Protein AF-A0A942BIJ1-F1 (afdb_monomer)

Foldseek 3Di:
DVVLLVVLLVVLVVVLVVLVVCLVVPVCVPPNDLRSQLVSLVVSLVVLLVSLLVCLVVSVCQDLVSLQVSLVVSLVVVVCCLCVCVCPVVVHDPCVSVVLVQLLQLNLNVSNNVSSNQSRSLSNLDDDPVCPVVLVVLVVLLSVLSVCLVVPVLVSLLSLLVVLLVQLVVLLCCLVPPLCVQLCLLSQASDVVVNCCSVPPCVVCRSVVSNVLSVLSNLLSVLSVVDDPSLVVSLVSLLVSLVVCVRSNVVSSPVSSSSSNSSSSNSNSVDPDPPPPPPDDDDDDDDD

Radius of gyration: 21.88 Å; Cα contacts (8 Å, |Δi|>4): 348; chains: 1; bounding box: 62×56×66 Å

Sequence (288 aa):
MIARAIIIWLLLCVLAILNGAFREAILKPRLGERWAHFLSTLILSGVIWTTSFAFLDWIGATTLASAWWLGFGWLSMTLAFEFLAGHYVFKNGWDKLLGDYDASKGRVWLLVPACTLFAPPIAAHGLDDRWHWPHIISVVVAVVALAFSLFKPQVARGMIAFGFAYAGGINLWMALASPQEYFTYADFVIVPAYKDFILGSFQSIVTAMVAAIAIGQLLIAAALALGGRLLPFGVAGVVIFLLAIAPFGQGSAFPFSVLVSLAAVSVLGTAPSRAVSRTHLRVAPRAF

Mean predicted aligned error: 5.67 Å

Solvent-accessible surface area (backbone atoms only — not comparable to full-atom values): 14611 Å² total; per-residue (Å²): 82,70,70,48,48,51,53,52,46,54,50,51,50,53,51,48,51,52,44,51,49,45,23,65,73,52,34,24,81,74,60,35,65,69,52,15,54,52,53,40,39,52,51,50,30,50,50,48,39,55,48,28,58,74,40,35,74,79,29,57,37,88,40,55,68,50,11,40,52,47,6,51,50,48,33,53,49,50,52,48,47,50,53,50,42,38,36,72,72,68,63,44,55,68,70,61,63,57,49,45,62,35,25,38,80,56,33,63,51,62,51,39,56,50,38,43,34,48,29,30,24,43,45,54,68,54,79,63,79,93,46,47,65,65,31,52,53,45,35,51,52,18,52,50,33,31,52,27,13,67,79,39,34,70,59,18,43,50,52,54,19,49,52,28,37,52,49,14,52,53,39,34,50,38,24,74,75,48,42,70,6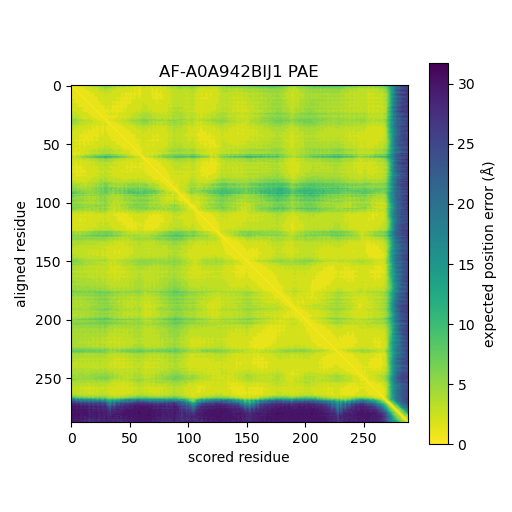5,64,53,61,51,43,79,33,38,73,38,70,72,59,29,54,36,44,77,42,74,38,67,85,42,39,40,64,53,39,33,51,50,15,51,51,28,37,50,24,13,48,22,39,69,72,26,79,90,37,28,65,58,12,35,50,45,46,36,54,53,29,60,69,42,39,52,24,25,68,74,40,25,56,64,24,27,58,37,42,30,45,18,43,39,15,35,57,60,68,52,79,73,78,72,75,80,79,85,70,74,90,76,78,88,78,90,131

Secondary structure (DSSP, 8-state):
-HHHHHHHHHHHHHHHHHHHHHIIIIIHHHHHHHHHHHHHHHHHHHHHHHHHHHHHHHHT--SHHHHHHHHHHHHHHHHHHHHHIIIIIS---HHHHHHTT-GGGT--TTHHHHHHHHHHHHHHH---GGGHHHHHHHHHHHHHHHHHHHH-HHHHHHHHHHHHHHHHHHHHHHHHH-GGGGGGGGGT-SSHHHHHHHHTTHHHHHHHHHHHHHHHHHHHHHHHHH-GGGHHHHHHHHHHHHHHHGGGGGGGTTTHHHHHHHHHHHHHTTSPP----------PPPP-

pLDDT: mean 92.05, std 12.8, range [38.38, 98.75]

Structure (mmCIF, N/CA/C/O backbone):
data_AF-A0A942BIJ1-F1
#
_entry.id   AF-A0A942BIJ1-F1
#
loop_
_atom_site.group_PDB
_atom_site.id
_atom_site.type_symbol
_atom_site.label_atom_id
_atom_site.label_alt_id
_atom_site.label_comp_id
_atom_site.label_asym_id
_atom_site.label_entity_id
_atom_site.label_seq_id
_atom_site.pdbx_PDB_ins_code
_atom_site.Cartn_x
_atom_site.Cartn_y
_atom_site.Cartn_z
_atom_site.occupancy
_atom_site.B_iso_or_equiv
_atom_site.auth_seq_id
_atom_site.auth_comp_id
_atom_site.auth_asym_id
_atom_site.auth_atom_id
_atom_site.pdbx_PDB_model_num
ATOM 1 N N . MET A 1 1 ? -9.425 -18.330 -19.417 1.00 90.94 1 MET A N 1
ATOM 2 C CA . MET A 1 1 ? -9.132 -17.312 -18.389 1.00 90.94 1 MET A CA 1
ATOM 3 C C . MET A 1 1 ? -10.367 -16.932 -17.573 1.00 90.94 1 MET A C 1
ATOM 5 O O . MET A 1 1 ? -10.401 -17.280 -16.404 1.00 90.94 1 MET A O 1
ATOM 9 N N . ILE A 1 2 ? -11.404 -16.313 -18.160 1.00 94.88 2 ILE A N 1
ATOM 10 C CA . ILE A 1 2 ? -12.554 -15.745 -17.412 1.00 94.88 2 ILE A CA 1
ATOM 11 C C . ILE A 1 2 ? -13.229 -16.750 -16.462 1.00 94.88 2 ILE A C 1
ATOM 13 O O . ILE A 1 2 ? -13.338 -16.478 -15.273 1.00 94.88 2 ILE A O 1
ATOM 17 N N . ALA A 1 3 ? -13.622 -17.936 -16.939 1.00 96.81 3 ALA A N 1
ATOM 18 C CA . ALA A 1 3 ? -14.271 -18.934 -16.078 1.00 96.81 3 ALA A CA 1
ATOM 19 C C . ALA A 1 3 ? -13.389 -19.360 -14.887 1.00 96.81 3 ALA A C 1
ATOM 21 O O . ALA A 1 3 ? -13.870 -19.453 -13.763 1.00 96.81 3 ALA A O 1
ATOM 22 N N . ARG A 1 4 ? -12.081 -19.552 -15.111 1.00 97.50 4 ARG A N 1
ATOM 23 C CA . ARG A 1 4 ? -11.117 -19.889 -14.049 1.00 97.50 4 ARG A CA 1
ATOM 24 C C . ARG A 1 4 ? -10.939 -18.736 -13.061 1.00 97.50 4 ARG A C 1
ATOM 26 O O . ARG A 1 4 ? -10.907 -18.972 -11.861 1.00 97.50 4 ARG A O 1
ATOM 33 N N . ALA A 1 5 ? -10.902 -17.498 -13.556 1.00 97.19 5 ALA A N 1
ATOM 34 C CA . ALA A 1 5 ? -10.873 -16.301 -12.722 1.00 97.19 5 ALA A CA 1
ATOM 35 C C . ALA A 1 5 ? -12.110 -16.202 -11.815 1.00 97.19 5 ALA A C 1
ATOM 37 O O . ALA A 1 5 ? -11.967 -15.903 -10.633 1.00 97.19 5 ALA A O 1
ATOM 38 N N . ILE A 1 6 ? -13.303 -16.505 -12.339 1.00 97.88 6 ILE A N 1
ATOM 39 C CA . ILE A 1 6 ? -14.552 -16.534 -11.561 1.00 97.88 6 ILE A CA 1
ATOM 40 C C . ILE A 1 6 ? -14.522 -17.660 -10.520 1.00 97.88 6 ILE A C 1
ATOM 42 O O . ILE A 1 6 ? -14.918 -17.436 -9.381 1.00 97.88 6 ILE A O 1
ATOM 46 N N . ILE A 1 7 ? -14.019 -18.848 -10.869 1.00 98.25 7 ILE A N 1
ATOM 47 C CA . ILE A 1 7 ? -13.882 -19.970 -9.924 1.00 98.25 7 ILE A CA 1
ATOM 48 C C . ILE A 1 7 ? -12.985 -19.583 -8.740 1.00 98.25 7 ILE A C 1
ATOM 50 O O . ILE A 1 7 ? -13.371 -19.786 -7.590 1.00 98.25 7 ILE A O 1
ATOM 54 N N . ILE A 1 8 ? -11.816 -18.990 -9.001 1.00 98.19 8 ILE A N 1
ATOM 55 C CA . ILE A 1 8 ? -10.915 -18.545 -7.927 1.00 98.19 8 ILE A CA 1
ATOM 56 C C . ILE A 1 8 ? -11.515 -17.379 -7.141 1.00 98.19 8 ILE A C 1
ATOM 58 O O . ILE A 1 8 ? -11.369 -17.330 -5.923 1.00 98.19 8 ILE A O 1
ATOM 62 N N . TRP A 1 9 ? -12.249 -16.477 -7.791 1.00 98.31 9 TRP A N 1
ATOM 63 C CA . TRP A 1 9 ? -12.972 -15.425 -7.080 1.00 98.31 9 TRP A CA 1
ATOM 64 C C . TRP A 1 9 ? -14.023 -15.996 -6.118 1.00 98.31 9 TRP A C 1
ATOM 66 O O . TRP A 1 9 ? -14.077 -15.584 -4.964 1.00 98.31 9 TRP A O 1
ATOM 76 N N . LEU A 1 10 ? -14.807 -16.994 -6.541 1.00 98.12 10 LEU A N 1
ATOM 77 C CA . LEU A 1 10 ? -15.774 -17.672 -5.670 1.00 98.12 10 LEU A CA 1
ATOM 78 C C . LEU A 1 10 ? -15.084 -18.349 -4.479 1.00 98.12 10 LEU A C 1
ATOM 80 O O . LEU A 1 10 ? -15.583 -18.269 -3.356 1.00 98.12 10 LEU A O 1
ATOM 84 N N . LEU A 1 11 ? -13.917 -18.963 -4.698 1.00 98.06 11 LEU A N 1
ATOM 85 C CA . LEU A 1 11 ? -13.081 -19.487 -3.616 1.00 98.06 11 LEU A CA 1
ATOM 86 C C . LEU A 1 11 ? -12.664 -18.372 -2.643 1.00 98.06 11 LEU A C 1
ATOM 88 O O . LEU A 1 11 ? -12.834 -18.528 -1.434 1.00 98.06 11 LEU A O 1
ATOM 92 N N . LEU A 1 12 ? -12.173 -17.235 -3.147 1.00 97.81 12 LEU A N 1
ATOM 93 C CA . LEU A 1 12 ? -11.820 -16.074 -2.323 1.00 97.81 12 LEU A CA 1
ATOM 94 C C . LEU A 1 12 ? -13.025 -15.538 -1.536 1.00 97.81 12 LEU A C 1
ATOM 96 O O . LEU A 1 12 ? -12.870 -15.198 -0.365 1.00 97.81 12 LEU A O 1
ATOM 100 N N . CYS A 1 13 ? -14.227 -15.522 -2.118 1.00 96.56 13 CYS A N 1
ATOM 101 C CA . CYS A 1 13 ? -15.456 -15.162 -1.409 1.00 96.56 13 CYS A CA 1
ATOM 102 C C . CYS A 1 13 ? -15.747 -16.111 -0.242 1.00 96.56 13 CYS A C 1
ATOM 104 O O . CYS A 1 13 ? -16.038 -15.648 0.861 1.00 96.56 13 CYS A O 1
ATOM 106 N N . VAL A 1 14 ? -15.635 -17.427 -0.450 1.00 97.31 14 VAL A N 1
ATOM 107 C CA . VAL A 1 14 ? -15.808 -18.415 0.627 1.00 97.31 14 VAL A CA 1
ATOM 108 C C . VAL A 1 14 ? -14.773 -18.189 1.730 1.00 97.31 14 VAL A C 1
ATOM 110 O O . VAL A 1 14 ? -15.133 -18.121 2.905 1.00 97.31 14 VAL A O 1
ATOM 113 N N . LEU A 1 15 ? -13.503 -17.995 1.371 1.00 98.06 15 LEU A N 1
ATOM 114 C CA . LEU A 1 15 ? -12.430 -17.721 2.330 1.00 98.06 15 LEU A CA 1
ATOM 115 C C . LEU A 1 15 ? -12.652 -16.404 3.093 1.00 98.06 15 LEU A C 1
ATOM 117 O O . LEU A 1 15 ? -12.398 -16.345 4.296 1.00 98.06 15 LEU A O 1
ATOM 121 N N . ALA A 1 16 ? -13.184 -15.369 2.438 1.00 96.44 16 ALA A N 1
ATOM 122 C CA . ALA A 1 16 ? -13.543 -14.106 3.077 1.00 96.44 16 ALA A CA 1
ATOM 123 C C . ALA A 1 16 ? -14.680 -14.278 4.098 1.00 96.44 16 ALA A C 1
ATOM 125 O O . ALA A 1 16 ? -14.587 -13.742 5.204 1.00 96.44 16 ALA A O 1
ATOM 126 N N . ILE A 1 17 ? -15.711 -15.069 3.774 1.00 95.25 17 ILE A N 1
ATOM 127 C CA . ILE A 1 17 ? -16.805 -15.401 4.701 1.00 95.25 17 ILE A CA 1
ATOM 128 C C . ILE A 1 17 ? -16.266 -16.176 5.908 1.00 95.25 17 ILE A C 1
ATOM 130 O O . ILE A 1 17 ? -16.583 -15.828 7.045 1.00 95.25 17 ILE A O 1
ATOM 134 N N . LEU A 1 18 ? -15.412 -17.181 5.684 1.00 98.00 18 LEU A N 1
ATOM 135 C CA . LEU A 1 18 ? -14.777 -17.949 6.761 1.00 98.00 18 LEU A CA 1
ATOM 136 C C . LEU A 1 18 ? -13.911 -17.060 7.660 1.00 98.00 18 LEU A C 1
ATOM 138 O O . LEU A 1 18 ? -13.980 -17.167 8.882 1.00 98.00 18 LEU A O 1
ATOM 142 N N . ASN A 1 19 ? -13.143 -16.141 7.076 1.00 98.12 19 ASN A N 1
ATOM 143 C CA . ASN A 1 19 ? -12.353 -15.169 7.826 1.00 98.12 19 ASN A CA 1
ATOM 144 C C . ASN A 1 19 ? -13.238 -14.200 8.635 1.00 98.12 19 ASN A C 1
ATOM 146 O O . ASN A 1 19 ? -12.917 -13.886 9.781 1.00 98.12 19 ASN A O 1
ATOM 150 N N . GLY A 1 20 ? -14.373 -13.763 8.082 1.00 95.62 20 GLY A N 1
ATOM 151 C CA . GLY A 1 20 ? -15.369 -12.969 8.805 1.00 95.62 20 GLY A CA 1
ATOM 152 C C . GLY A 1 20 ? -15.995 -13.737 9.974 1.00 95.62 20 GLY A C 1
ATOM 153 O O . GLY A 1 20 ? -16.086 -13.210 11.082 1.00 95.62 20 GLY A O 1
ATOM 154 N N . ALA A 1 21 ? -16.349 -15.007 9.770 1.00 96.69 21 ALA A N 1
ATOM 155 C CA . ALA A 1 21 ? -16.852 -15.878 10.830 1.00 96.69 21 ALA A CA 1
ATOM 156 C C . ALA A 1 21 ? -15.798 -16.099 11.928 1.00 96.69 21 ALA A C 1
ATOM 158 O O . ALA A 1 21 ? -16.100 -15.962 13.112 1.00 96.69 21 ALA A O 1
ATOM 159 N N . PHE A 1 22 ? -14.542 -16.356 11.549 1.00 98.12 22 PHE A N 1
ATOM 160 C CA . PHE A 1 22 ? -13.413 -16.465 12.474 1.00 98.12 22 PHE A CA 1
ATOM 161 C C . PHE A 1 22 ? -13.206 -15.177 13.287 1.00 98.12 22 PHE A C 1
ATOM 163 O O . PHE A 1 22 ? -12.983 -15.227 14.502 1.00 98.12 22 PHE A O 1
ATOM 170 N N . ARG A 1 23 ? -13.341 -14.011 12.642 1.00 97.38 23 ARG A N 1
ATOM 171 C CA . ARG A 1 23 ? -13.269 -12.706 13.304 1.00 97.38 23 ARG A CA 1
ATOM 172 C C . ARG A 1 23 ? -14.328 -12.560 14.391 1.00 97.38 23 ARG A C 1
ATOM 174 O O . ARG A 1 23 ? -13.972 -12.214 15.515 1.00 97.38 23 ARG A O 1
ATOM 181 N N . GLU A 1 24 ? -15.597 -12.808 14.075 1.00 96.81 24 GLU A N 1
ATOM 182 C CA . GLU A 1 24 ? -16.700 -12.617 15.029 1.00 96.81 24 GLU A CA 1
ATOM 183 C C . GLU A 1 24 ? -16.727 -13.691 16.123 1.00 96.81 24 GLU A C 1
ATOM 185 O O . GLU A 1 24 ? -16.982 -13.369 17.280 1.00 96.81 24 GLU A O 1
ATOM 190 N N . ALA A 1 25 ? -16.439 -14.952 15.787 1.00 97.19 25 ALA A N 1
ATOM 191 C CA . ALA A 1 25 ? -16.553 -16.069 16.724 1.00 97.19 25 ALA A CA 1
ATOM 192 C C . ALA A 1 25 ? -15.332 -16.229 17.643 1.00 97.19 25 ALA A C 1
ATOM 194 O O . ALA A 1 25 ? -15.477 -16.688 18.774 1.00 97.19 25 ALA A O 1
ATOM 195 N N . ILE A 1 26 ? -14.127 -15.882 17.171 1.00 97.88 26 ILE A N 1
ATOM 196 C CA . ILE A 1 26 ? -12.875 -16.178 17.887 1.00 97.88 26 ILE A CA 1
ATOM 197 C C . ILE A 1 26 ? -12.088 -14.912 18.216 1.00 97.88 26 ILE A C 1
ATOM 199 O O . ILE A 1 26 ? -11.738 -14.700 19.379 1.00 97.88 26 ILE A O 1
ATOM 203 N N . LEU A 1 27 ? -11.794 -14.066 17.225 1.00 97.38 27 LEU A N 1
ATOM 204 C CA . LEU A 1 27 ? -10.911 -12.916 17.450 1.00 97.38 27 LEU A CA 1
ATOM 205 C C . LEU A 1 27 ? -11.574 -11.844 18.318 1.00 97.38 27 LEU A C 1
ATOM 207 O O . LEU A 1 27 ? -10.971 -11.368 19.279 1.00 97.38 27 LEU A O 1
ATOM 211 N N . LYS A 1 28 ? -12.815 -11.472 18.005 1.00 96.94 28 LYS A N 1
ATOM 212 C CA . LYS A 1 28 ? -13.533 -10.388 18.681 1.00 96.94 28 LYS A CA 1
ATOM 213 C C . LYS A 1 28 ? -13.813 -10.677 20.158 1.00 96.94 28 LYS A C 1
ATOM 215 O O . LYS A 1 28 ? -13.514 -9.789 20.956 1.00 96.94 28 LYS A O 1
ATOM 220 N N . PRO A 1 29 ? -14.272 -11.877 20.569 1.00 97.00 29 PRO A N 1
ATOM 221 C CA . PRO A 1 29 ? -14.455 -12.187 21.986 1.00 97.00 29 PRO A CA 1
ATOM 222 C C . PRO A 1 29 ? -13.151 -12.187 22.794 1.00 97.00 29 PRO A C 1
ATOM 224 O O . PRO A 1 29 ? -13.176 -11.894 23.983 1.00 97.00 29 PRO A O 1
ATOM 227 N N . ARG A 1 30 ? -12.007 -12.508 22.169 1.00 97.06 30 ARG A N 1
ATOM 228 C CA . ARG A 1 30 ? -10.712 -12.626 22.865 1.00 97.06 30 ARG A CA 1
ATOM 229 C C . ARG A 1 30 ? -9.894 -11.339 22.887 1.00 97.06 30 ARG A C 1
ATOM 231 O O . ARG A 1 30 ? -9.183 -11.093 23.853 1.00 97.06 30 ARG A O 1
ATOM 238 N N . LEU A 1 31 ? -9.948 -10.554 21.813 1.00 94.81 31 LEU A N 1
ATOM 239 C CA . LEU A 1 31 ? -9.042 -9.421 21.577 1.00 94.81 31 LEU A CA 1
ATOM 240 C C . LEU A 1 31 ? -9.776 -8.077 21.446 1.00 94.81 31 LEU A C 1
ATOM 242 O O . LEU A 1 31 ? -9.139 -7.024 21.400 1.00 94.81 31 LEU A O 1
ATOM 246 N N . GLY A 1 32 ? -11.110 -8.100 21.378 1.00 93.88 32 GLY A N 1
ATOM 247 C CA . GLY A 1 32 ? -11.946 -6.934 21.114 1.00 93.88 32 GLY A CA 1
ATOM 248 C C . GLY A 1 32 ? -12.049 -6.579 19.626 1.00 93.88 32 GLY A C 1
ATOM 249 O O . GLY A 1 32 ? -11.255 -7.013 18.791 1.00 93.88 32 GLY A O 1
ATOM 250 N N . GLU A 1 33 ? -13.041 -5.748 19.294 1.00 90.12 33 GLU A N 1
ATOM 251 C CA . GLU A 1 33 ? -13.401 -5.357 17.917 1.00 90.12 33 GLU A CA 1
ATOM 252 C C . GLU A 1 33 ? -12.206 -4.826 17.111 1.00 90.12 33 GLU A C 1
ATOM 254 O O . GLU A 1 33 ? -11.998 -5.211 15.963 1.00 90.12 33 GLU A O 1
ATOM 259 N N . ARG A 1 34 ? -11.384 -3.966 17.721 1.00 89.62 34 ARG A N 1
ATOM 260 C CA . ARG A 1 34 ? -10.298 -3.277 17.014 1.00 89.62 34 ARG A CA 1
ATOM 261 C C . ARG A 1 34 ? -9.192 -4.227 16.554 1.00 89.62 34 ARG A C 1
ATOM 263 O O . ARG A 1 34 ? -8.800 -4.188 15.390 1.00 89.62 34 ARG A O 1
ATOM 270 N N . TRP A 1 35 ? -8.710 -5.090 17.451 1.00 91.88 35 TRP A N 1
ATOM 271 C CA . TRP A 1 35 ? -7.709 -6.108 17.116 1.00 91.88 35 TRP A CA 1
ATOM 272 C C . TRP A 1 35 ? -8.275 -7.173 16.186 1.00 91.88 35 TRP A C 1
ATOM 274 O O . TRP A 1 35 ? -7.593 -7.587 15.251 1.00 91.88 35 TRP A O 1
ATOM 284 N N . ALA A 1 36 ? -9.526 -7.582 16.405 1.00 94.44 36 ALA A N 1
ATOM 285 C CA . ALA A 1 36 ? -10.186 -8.558 15.554 1.00 94.44 36 ALA A CA 1
ATOM 286 C C . ALA A 1 36 ? -10.282 -8.070 14.108 1.00 94.44 36 ALA A C 1
ATOM 288 O O . ALA A 1 36 ? -9.896 -8.796 13.195 1.00 94.44 36 ALA A O 1
ATOM 289 N N . HIS A 1 37 ? -10.718 -6.827 13.898 1.00 92.19 37 HIS A N 1
ATOM 290 C CA . HIS A 1 37 ? -10.772 -6.227 12.571 1.00 92.19 37 HIS A CA 1
ATOM 291 C C . HIS A 1 37 ? -9.383 -6.135 11.928 1.00 92.19 37 HIS A C 1
ATOM 293 O O . HIS A 1 37 ? -9.215 -6.526 10.775 1.00 92.19 37 HIS A O 1
ATOM 299 N N . PHE A 1 38 ? -8.380 -5.649 12.664 1.00 94.19 38 PHE A N 1
ATOM 300 C CA . PHE A 1 38 ? -7.009 -5.524 12.166 1.00 94.19 38 PHE A CA 1
ATOM 301 C C . PHE A 1 38 ? -6.421 -6.873 11.723 1.00 94.19 38 PHE A C 1
ATOM 303 O O . PHE A 1 38 ? -6.023 -7.018 10.569 1.00 94.19 38 PHE A O 1
ATOM 310 N N . LEU A 1 39 ? -6.433 -7.881 12.600 1.00 96.44 39 LEU A N 1
ATOM 311 C CA . LEU A 1 39 ? -5.874 -9.203 12.305 1.00 96.44 39 LEU A CA 1
ATOM 312 C C . LEU A 1 39 ? -6.639 -9.915 11.187 1.00 96.44 39 LEU A C 1
ATOM 314 O O . LEU A 1 39 ? -6.022 -10.465 10.283 1.00 96.44 39 LEU A O 1
ATOM 318 N N . SER A 1 40 ? -7.971 -9.857 11.203 1.00 96.62 40 SER A N 1
ATOM 319 C CA . SER A 1 40 ? -8.811 -10.439 10.151 1.00 96.62 40 SER A CA 1
ATOM 320 C C . SER A 1 40 ? -8.545 -9.810 8.778 1.00 96.62 40 SER A C 1
ATOM 322 O O . SER A 1 40 ? -8.545 -10.512 7.767 1.00 96.62 40 SER A O 1
ATOM 324 N N . THR A 1 41 ? -8.257 -8.506 8.730 1.00 96.25 41 THR A N 1
ATOM 325 C CA . THR A 1 41 ? -7.883 -7.810 7.487 1.00 96.25 41 THR A CA 1
ATOM 326 C C . THR A 1 41 ? -6.520 -8.290 6.982 1.00 96.25 41 THR A C 1
ATOM 328 O O . THR A 1 41 ? -6.375 -8.568 5.791 1.00 96.25 41 THR A O 1
ATOM 331 N N . LEU A 1 42 ? -5.526 -8.430 7.870 1.00 97.06 42 LEU A N 1
ATOM 332 C CA . LEU A 1 42 ? -4.200 -8.943 7.505 1.00 97.06 42 LEU A CA 1
ATOM 333 C C . LEU A 1 42 ? -4.258 -10.394 7.018 1.00 97.06 42 LEU A C 1
ATOM 335 O O . LEU A 1 42 ? -3.640 -10.714 6.007 1.00 97.06 42 LEU A O 1
ATOM 339 N N . ILE A 1 43 ? -5.031 -11.247 7.697 1.00 98.00 43 ILE A N 1
ATOM 340 C CA . ILE A 1 43 ? -5.232 -12.649 7.311 1.00 98.00 43 ILE A CA 1
ATOM 341 C C . ILE A 1 43 ? -5.840 -12.725 5.911 1.00 98.00 43 ILE A C 1
ATOM 343 O O . ILE A 1 43 ? -5.280 -13.389 5.044 1.00 98.00 43 ILE A O 1
ATOM 347 N N . LEU A 1 44 ? -6.944 -12.014 5.659 1.00 98.06 44 LEU A N 1
ATOM 348 C CA . LEU A 1 44 ? -7.591 -12.033 4.345 1.00 98.06 44 LEU A CA 1
ATOM 349 C C . LEU A 1 44 ? -6.686 -11.474 3.246 1.00 98.06 44 LEU A C 1
ATOM 351 O O . LEU A 1 44 ? -6.632 -12.031 2.154 1.00 98.06 44 LEU A O 1
ATOM 355 N N . SER A 1 45 ? -5.940 -10.411 3.544 1.00 97.88 45 SER A N 1
ATOM 356 C CA . SER A 1 45 ? -4.955 -9.858 2.613 1.00 97.88 45 SER A CA 1
ATOM 357 C C . SER A 1 45 ? -3.892 -10.903 2.272 1.00 97.88 45 SER A C 1
ATOM 359 O O . SER A 1 45 ? -3.656 -11.164 1.098 1.00 97.88 45 SER A O 1
ATOM 361 N N . GLY A 1 46 ? -3.324 -11.582 3.274 1.00 97.38 46 GLY A N 1
ATOM 362 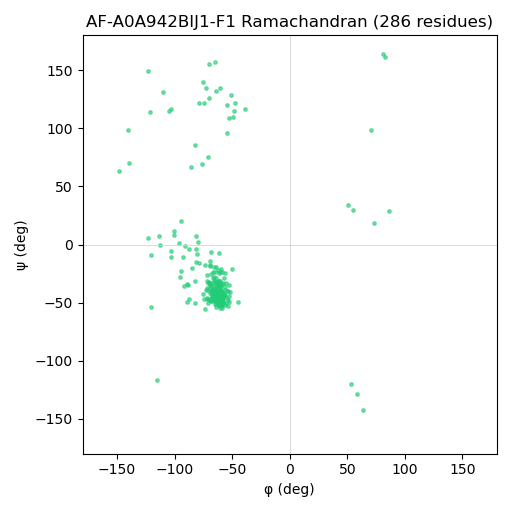C CA . GLY A 1 46 ? -2.382 -12.685 3.064 1.00 97.38 46 GLY A CA 1
ATOM 363 C C . GLY A 1 46 ? -2.973 -13.816 2.219 1.00 97.38 46 GLY A C 1
ATOM 364 O O . GLY A 1 46 ? -2.336 -14.262 1.273 1.00 97.38 46 GLY A O 1
ATOM 365 N N . VAL A 1 47 ? -4.222 -14.213 2.479 1.00 98.31 47 VAL A N 1
ATOM 366 C CA . VAL A 1 47 ? -4.938 -15.225 1.684 1.00 98.31 47 VAL A CA 1
ATOM 367 C C . VAL A 1 47 ? -5.081 -14.804 0.220 1.00 98.31 47 VAL A C 1
ATOM 369 O O . VAL A 1 47 ? -4.843 -15.622 -0.669 1.00 98.31 47 VAL A O 1
ATOM 372 N N . ILE A 1 48 ? -5.437 -13.546 -0.050 1.00 98.19 48 ILE A N 1
ATOM 373 C CA . ILE A 1 48 ? -5.540 -13.011 -1.416 1.00 98.19 48 ILE A CA 1
ATOM 374 C C . ILE A 1 48 ? -4.185 -13.082 -2.120 1.00 98.19 48 ILE A C 1
ATOM 376 O O . ILE A 1 48 ? -4.117 -13.536 -3.262 1.00 98.19 48 ILE A O 1
ATOM 380 N N . TRP A 1 49 ? -3.110 -12.688 -1.437 1.00 96.06 49 TRP A N 1
ATOM 381 C CA . TRP A 1 49 ? -1.750 -12.780 -1.966 1.00 96.06 49 TRP A CA 1
ATOM 382 C C . TRP A 1 49 ? -1.361 -14.223 -2.276 1.00 96.06 49 TRP A C 1
ATOM 384 O O . TRP A 1 49 ? -1.034 -14.532 -3.418 1.00 96.06 49 TRP A O 1
ATOM 394 N N . THR A 1 50 ? -1.476 -15.131 -1.306 1.00 97.19 50 THR A N 1
ATOM 395 C CA . THR A 1 50 ? -1.140 -16.548 -1.497 1.00 97.19 50 THR A CA 1
ATOM 396 C C . THR A 1 50 ? -1.954 -17.173 -2.629 1.00 97.19 50 THR A C 1
ATOM 398 O O . THR A 1 50 ? -1.397 -17.877 -3.464 1.00 97.19 50 THR A O 1
ATOM 401 N N . THR A 1 51 ? -3.253 -16.876 -2.711 1.00 97.44 51 THR A N 1
ATOM 402 C CA . THR A 1 51 ? -4.125 -17.390 -3.778 1.00 97.44 51 THR A CA 1
ATOM 403 C C . THR A 1 51 ? -3.732 -16.825 -5.142 1.00 97.44 51 THR A C 1
ATOM 405 O O . THR A 1 51 ? -3.696 -17.566 -6.121 1.00 97.44 51 THR A O 1
ATOM 408 N N . SER A 1 52 ? -3.402 -15.532 -5.214 1.00 96.50 52 SER A N 1
ATOM 409 C CA . SER A 1 52 ? -2.980 -14.892 -6.464 1.00 96.50 52 SER A CA 1
ATOM 410 C C . SER A 1 52 ? -1.712 -15.542 -7.007 1.00 96.50 52 SER A C 1
ATOM 412 O O . SER A 1 52 ? -1.699 -15.932 -8.165 1.00 96.50 52 SER A O 1
ATOM 414 N N . PHE A 1 53 ? -0.693 -15.744 -6.167 1.00 95.81 53 PHE A N 1
ATOM 415 C CA . PHE A 1 53 ? 0.559 -16.392 -6.573 1.00 95.81 53 PHE A CA 1
ATOM 416 C C . PHE A 1 53 ? 0.372 -17.877 -6.914 1.00 95.81 53 PHE A C 1
ATOM 418 O O . PHE A 1 53 ? 0.924 -18.349 -7.900 1.00 95.81 53 PHE A O 1
ATOM 425 N N . ALA A 1 54 ? -0.431 -18.615 -6.141 1.00 97.19 54 ALA A N 1
ATOM 426 C CA . ALA A 1 54 ? -0.605 -20.054 -6.341 1.00 97.19 54 ALA A CA 1
ATOM 427 C C . ALA A 1 54 ? -1.414 -20.415 -7.599 1.00 97.19 54 ALA A C 1
ATOM 429 O O . ALA A 1 54 ? -1.195 -21.472 -8.187 1.00 97.19 54 ALA A O 1
ATOM 430 N N . PHE A 1 55 ? -2.369 -19.571 -8.002 1.00 97.19 55 PHE A N 1
ATOM 431 C CA . PHE A 1 55 ? -3.319 -19.900 -9.070 1.00 97.19 55 PHE A CA 1
ATOM 432 C C . PHE A 1 55 ? -3.161 -19.066 -10.344 1.00 97.19 55 PHE A C 1
ATOM 43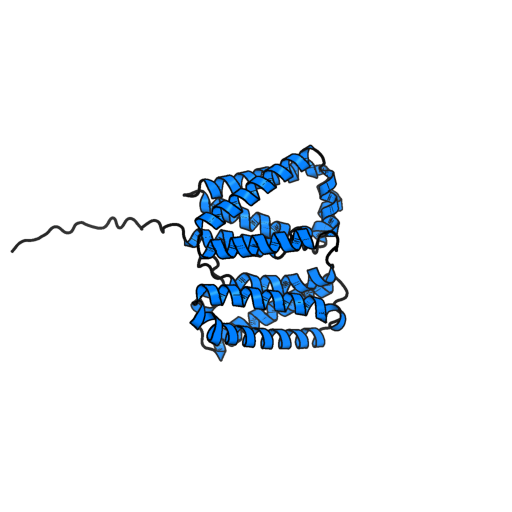4 O O . PHE A 1 55 ? -3.906 -19.310 -11.296 1.00 97.19 55 PHE A O 1
ATOM 441 N N . LEU A 1 56 ? -2.219 -18.118 -10.412 1.00 96.12 56 LEU A N 1
ATOM 442 C CA . LEU A 1 56 ? -2.063 -17.233 -11.574 1.00 96.12 56 LEU A CA 1
ATOM 443 C C . LEU A 1 56 ? -1.892 -18.009 -12.892 1.00 96.12 56 LEU A C 1
ATOM 445 O O . LEU A 1 56 ? -2.637 -17.784 -13.854 1.00 96.12 56 LEU A O 1
ATOM 449 N N . ASP A 1 57 ? -0.968 -18.973 -12.903 1.00 94.44 57 ASP A N 1
ATOM 450 C CA . ASP A 1 57 ? -0.671 -19.806 -14.072 1.00 94.44 57 ASP A CA 1
ATOM 451 C C . ASP A 1 57 ? -1.864 -20.681 -14.453 1.00 94.44 57 ASP A C 1
ATOM 453 O O . ASP A 1 57 ? -2.219 -20.806 -15.627 1.00 94.44 57 ASP A O 1
ATOM 457 N N . TRP A 1 58 ? -2.556 -21.234 -13.451 1.00 97.00 58 TRP A N 1
ATOM 458 C CA . TRP A 1 58 ? -3.753 -22.038 -13.678 1.00 97.00 58 TRP A CA 1
ATOM 459 C C . TRP A 1 58 ? -4.888 -21.212 -14.296 1.00 97.00 58 TRP A C 1
ATOM 461 O O . TRP A 1 58 ? -5.561 -21.673 -15.225 1.00 97.00 58 TRP A O 1
ATOM 471 N N . ILE A 1 59 ? -5.089 -19.972 -13.841 1.00 97.00 59 ILE A N 1
ATOM 472 C CA . ILE A 1 59 ? -6.064 -19.035 -14.422 1.00 97.00 59 ILE A CA 1
ATOM 473 C C . ILE A 1 59 ? -5.703 -18.713 -15.883 1.00 97.00 59 ILE A C 1
ATOM 475 O O . ILE A 1 59 ? -6.604 -18.535 -16.716 1.00 97.00 59 ILE A O 1
ATOM 479 N N . GLY A 1 60 ? -4.407 -18.712 -16.204 1.00 94.25 60 GLY A N 1
ATOM 480 C CA . GLY A 1 60 ? -3.859 -18.392 -17.519 1.00 94.25 60 GLY A CA 1
ATOM 481 C C . GLY A 1 60 ? -3.636 -16.893 -17.721 1.00 94.25 60 GLY A C 1
ATOM 482 O O . GLY A 1 60 ? -3.750 -16.415 -18.847 1.00 94.25 60 GLY A O 1
ATOM 483 N N . ALA A 1 61 ? -3.376 -16.145 -16.644 1.00 94.12 61 ALA A N 1
ATOM 484 C CA . ALA A 1 61 ? -3.047 -14.720 -16.696 1.00 94.12 61 ALA A CA 1
ATOM 485 C C . ALA A 1 61 ? -1.535 -14.527 -16.925 1.00 94.12 61 ALA A C 1
ATOM 487 O O . ALA A 1 61 ? -0.813 -14.066 -16.048 1.00 94.12 61 ALA A O 1
ATOM 488 N N . THR A 1 62 ? -1.054 -14.917 -18.109 1.00 87.50 62 THR A N 1
ATOM 489 C CA . THR A 1 62 ? 0.382 -15.014 -18.444 1.00 87.50 62 THR A CA 1
ATOM 490 C C . THR A 1 62 ? 1.041 -13.691 -18.837 1.00 87.50 62 THR A C 1
ATOM 492 O O . THR A 1 62 ? 2.240 -13.645 -19.094 1.00 87.50 62 THR A O 1
ATOM 495 N N . THR A 1 63 ? 0.274 -12.603 -18.917 1.00 93.31 63 THR A N 1
ATOM 496 C CA . THR A 1 63 ? 0.793 -11.265 -19.236 1.00 93.31 63 THR A CA 1
ATOM 497 C C . THR A 1 63 ? 0.433 -10.275 -18.139 1.00 93.31 63 THR A C 1
ATOM 499 O O . THR A 1 63 ? -0.650 -10.361 -17.551 1.00 93.31 63 THR A O 1
ATOM 502 N N . LEU A 1 64 ? 1.285 -9.267 -17.931 1.00 94.06 64 LEU A N 1
ATOM 503 C CA . LEU A 1 64 ? 1.030 -8.189 -16.971 1.00 94.06 64 LEU A CA 1
ATOM 504 C C . LEU A 1 64 ? -0.320 -7.495 -17.232 1.00 94.06 64 LEU A C 1
ATOM 506 O O . LEU A 1 64 ? -1.075 -7.233 -16.300 1.00 94.06 64 LEU A O 1
ATOM 510 N N . ALA A 1 65 ? -0.675 -7.281 -18.504 1.00 95.12 65 ALA A N 1
ATOM 511 C CA . ALA A 1 65 ? -1.972 -6.725 -18.887 1.00 95.12 65 ALA A CA 1
ATOM 512 C C . ALA A 1 65 ? -3.145 -7.635 -18.479 1.00 95.12 65 ALA A C 1
ATOM 514 O O . ALA A 1 65 ? -4.115 -7.165 -17.885 1.00 95.12 65 ALA A O 1
ATOM 515 N N . SER A 1 66 ? -3.062 -8.944 -18.749 1.00 96.12 66 SER A N 1
ATOM 516 C CA . SER A 1 66 ? -4.101 -9.898 -18.328 1.00 96.12 66 SER A CA 1
ATOM 517 C C . SER A 1 66 ? -4.240 -9.996 -16.806 1.00 96.12 66 SER A C 1
ATOM 519 O O . SER A 1 66 ? -5.352 -10.152 -16.305 1.00 96.12 66 SER A O 1
ATOM 521 N N . ALA A 1 67 ? -3.138 -9.844 -16.068 1.00 97.19 67 ALA A N 1
ATOM 522 C CA . ALA A 1 67 ? -3.131 -9.856 -14.613 1.00 97.19 67 ALA A CA 1
ATOM 523 C C . ALA A 1 67 ? -3.760 -8.587 -14.016 1.00 97.19 67 ALA A C 1
ATOM 525 O O . ALA A 1 67 ? -4.520 -8.674 -13.055 1.00 97.19 67 ALA A O 1
ATOM 526 N N . TRP A 1 68 ? -3.547 -7.418 -14.628 1.00 97.25 68 TRP A N 1
ATOM 527 C CA . TRP A 1 68 ? -4.294 -6.208 -14.274 1.00 97.25 68 TRP A CA 1
ATOM 528 C C . TRP A 1 68 ? -5.795 -6.373 -14.497 1.00 97.25 68 TRP A C 1
ATOM 530 O O . TRP A 1 68 ? -6.579 -6.064 -13.602 1.00 97.25 68 TRP A O 1
ATOM 540 N N . TRP A 1 69 ? -6.211 -6.911 -15.648 1.00 97.50 69 TRP A N 1
ATOM 541 C CA . TRP A 1 69 ? -7.628 -7.186 -15.907 1.00 97.50 69 TRP A CA 1
ATOM 542 C C . TRP A 1 69 ? -8.229 -8.180 -14.914 1.00 97.50 69 TRP A C 1
ATOM 544 O O . TRP A 1 69 ? -9.379 -8.016 -14.511 1.00 97.50 69 TRP A O 1
ATOM 554 N N . LEU A 1 70 ? -7.450 -9.174 -14.484 1.00 98.12 70 LEU A N 1
ATOM 555 C CA . LEU A 1 70 ? -7.841 -10.094 -13.422 1.00 98.12 70 LEU A CA 1
ATOM 556 C C . LEU A 1 70 ? -8.068 -9.352 -12.095 1.00 98.12 70 LEU A C 1
ATOM 558 O O . LEU A 1 70 ? -9.131 -9.505 -11.498 1.00 98.12 70 LEU A O 1
ATOM 562 N N . GLY A 1 71 ? -7.116 -8.513 -11.675 1.00 97.75 71 GLY A N 1
ATOM 563 C CA . GLY A 1 71 ? -7.224 -7.698 -10.461 1.00 97.75 71 GLY A CA 1
ATOM 564 C C . GLY A 1 71 ? -8.411 -6.731 -10.491 1.00 97.75 71 GLY A C 1
ATOM 565 O O 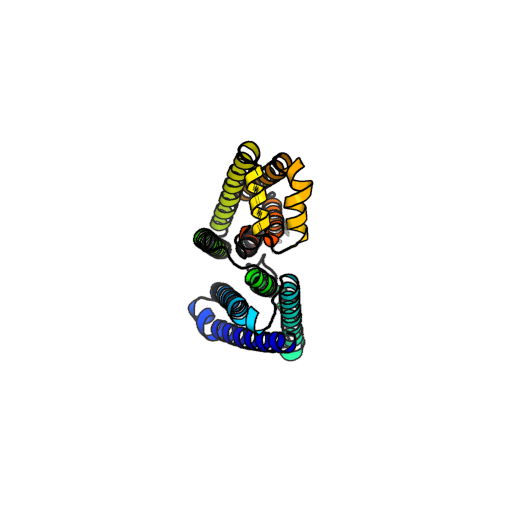. GLY A 1 71 ? -9.181 -6.676 -9.532 1.00 97.75 71 GLY A O 1
ATOM 566 N N . PHE A 1 72 ? -8.624 -6.022 -11.605 1.00 98.12 72 PHE A N 1
ATOM 567 C CA . PHE A 1 72 ? -9.797 -5.160 -11.790 1.00 98.12 72 PHE A CA 1
ATOM 568 C C . PHE A 1 72 ? -11.101 -5.955 -11.745 1.00 98.12 72 PHE A C 1
ATOM 570 O O . PHE A 1 72 ? -12.023 -5.562 -11.036 1.00 98.12 72 PHE A O 1
ATOM 577 N N . GLY A 1 73 ? -11.171 -7.088 -12.450 1.00 97.94 73 GLY A N 1
ATOM 578 C CA . GLY A 1 73 ? -12.350 -7.951 -12.455 1.00 97.94 73 GLY A CA 1
ATOM 579 C C . GLY A 1 73 ? -12.703 -8.448 -11.054 1.00 97.94 73 GLY A C 1
ATOM 580 O O . GLY A 1 73 ? -13.843 -8.297 -10.617 1.00 97.94 73 GLY A O 1
ATOM 581 N N . TRP A 1 74 ? -11.719 -8.969 -10.316 1.00 98.38 74 TRP A N 1
ATOM 582 C CA . TRP A 1 74 ? -11.909 -9.397 -8.931 1.00 98.38 74 TRP A CA 1
ATOM 583 C C . TRP A 1 74 ? -12.315 -8.249 -8.018 1.00 98.38 74 TRP A C 1
ATOM 585 O O . TRP A 1 74 ? -13.260 -8.409 -7.252 1.00 98.38 74 TRP A O 1
ATOM 595 N N . LEU A 1 75 ? -11.664 -7.087 -8.112 1.00 98.31 75 LEU A N 1
ATOM 596 C CA . LEU A 1 75 ? -12.029 -5.921 -7.312 1.00 98.31 75 LEU A CA 1
ATOM 597 C C . LEU A 1 75 ? -13.476 -5.495 -7.585 1.00 98.31 75 LEU A C 1
ATOM 599 O O . LEU A 1 75 ? -14.247 -5.323 -6.644 1.00 98.31 75 LEU A O 1
ATOM 603 N N . SER A 1 76 ? -13.864 -5.358 -8.855 1.00 97.81 76 SER A N 1
ATOM 604 C CA . SER A 1 76 ? -15.223 -4.969 -9.237 1.00 97.81 76 SER A CA 1
ATOM 605 C C . SER A 1 76 ? -16.261 -5.957 -8.719 1.00 97.81 76 SER A C 1
ATOM 607 O O . SER A 1 76 ? -17.268 -5.536 -8.156 1.00 97.81 76 SER A O 1
ATOM 609 N N . MET A 1 77 ? -16.008 -7.261 -8.855 1.00 97.25 77 MET A N 1
ATOM 610 C CA . MET A 1 77 ? -16.904 -8.293 -8.336 1.00 97.25 77 MET A CA 1
ATOM 611 C C . MET A 1 77 ? -16.976 -8.275 -6.807 1.00 97.25 77 MET A C 1
ATOM 613 O O . MET A 1 77 ? -18.064 -8.401 -6.254 1.00 97.25 77 MET A O 1
ATOM 617 N N . THR A 1 78 ? -15.850 -8.080 -6.117 1.00 96.38 78 THR A N 1
ATOM 618 C CA . THR A 1 78 ? -15.795 -7.994 -4.652 1.00 96.38 78 THR A CA 1
ATOM 619 C C . THR A 1 78 ? -16.569 -6.787 -4.135 1.00 96.38 78 THR A C 1
ATOM 621 O O . THR A 1 78 ? -17.412 -6.956 -3.260 1.00 96.38 78 THR A O 1
ATOM 624 N N . LEU A 1 79 ? -16.363 -5.597 -4.710 1.00 95.31 79 LEU A N 1
ATOM 625 C CA . LEU A 1 79 ? -17.120 -4.399 -4.334 1.00 95.31 79 LEU A CA 1
ATOM 626 C C . LEU A 1 79 ? -18.609 -4.565 -4.664 1.00 95.31 79 LEU A C 1
ATOM 628 O O . LEU A 1 79 ? -19.460 -4.247 -3.838 1.00 95.31 79 LEU A O 1
ATOM 632 N N . ALA A 1 80 ? -18.945 -5.111 -5.837 1.00 94.81 80 ALA A N 1
ATOM 633 C CA . ALA A 1 80 ? -20.334 -5.383 -6.194 1.00 94.81 80 ALA A CA 1
ATOM 634 C C . ALA A 1 80 ? -20.985 -6.357 -5.203 1.00 94.81 80 ALA A C 1
ATOM 636 O O . ALA A 1 80 ? -22.073 -6.079 -4.713 1.00 94.81 80 ALA A O 1
ATOM 637 N N . PHE A 1 81 ? -20.322 -7.462 -4.857 1.00 93.00 81 PHE A N 1
ATOM 638 C CA . PHE A 1 81 ? -20.817 -8.407 -3.860 1.00 93.00 81 PHE A CA 1
ATOM 639 C C . PHE A 1 81 ? -20.984 -7.740 -2.491 1.00 93.00 81 PHE A C 1
ATOM 641 O O . PHE A 1 81 ? -22.043 -7.862 -1.885 1.00 93.00 81 PHE A O 1
ATOM 648 N N . GLU A 1 82 ? -19.983 -6.995 -2.026 1.00 92.62 82 GLU A N 1
ATOM 649 C CA . GLU A 1 82 ? -19.996 -6.313 -0.732 1.00 92.62 82 GLU A CA 1
ATOM 650 C C . GLU A 1 82 ? -21.156 -5.321 -0.618 1.00 92.62 82 GLU A C 1
ATOM 652 O O . GLU A 1 82 ? -21.946 -5.406 0.323 1.00 92.62 82 GLU A O 1
ATOM 657 N N . PHE A 1 83 ? -21.315 -4.421 -1.590 1.00 92.44 83 PHE A N 1
ATOM 658 C CA . PHE A 1 83 ? -22.371 -3.414 -1.546 1.00 92.44 83 PHE A CA 1
ATOM 659 C C . PHE A 1 83 ? -23.749 -3.998 -1.871 1.00 92.44 83 PHE A C 1
ATOM 661 O O . PHE A 1 83 ? -24.711 -3.687 -1.171 1.00 92.44 83 PHE A O 1
ATOM 668 N N . LEU A 1 84 ? -23.878 -4.870 -2.880 1.00 91.88 84 LEU A N 1
ATOM 669 C CA . LEU A 1 84 ? -25.174 -5.448 -3.251 1.00 91.88 84 LEU A CA 1
ATOM 670 C C . LEU A 1 84 ? -25.667 -6.440 -2.197 1.00 91.88 84 LEU A C 1
ATOM 672 O O . LEU A 1 84 ? -26.799 -6.314 -1.733 1.00 91.88 84 LEU A O 1
ATOM 676 N N . ALA A 1 85 ? -24.840 -7.400 -1.773 1.00 88.88 85 ALA A N 1
ATOM 677 C CA . ALA A 1 85 ? -25.235 -8.326 -0.715 1.00 88.88 85 ALA A CA 1
ATOM 678 C C . ALA A 1 85 ? -25.364 -7.586 0.622 1.00 88.88 85 ALA A C 1
ATOM 680 O O . ALA A 1 85 ? -26.351 -7.766 1.335 1.00 88.88 85 ALA A O 1
ATOM 681 N N . GLY A 1 86 ? -24.422 -6.695 0.943 1.00 86.75 86 GLY A N 1
ATOM 682 C CA . GLY A 1 86 ? -24.458 -5.864 2.145 1.00 86.75 86 GLY A CA 1
ATOM 683 C C . GLY A 1 86 ? -25.754 -5.071 2.281 1.00 86.75 86 GLY A C 1
ATOM 684 O O . GLY A 1 86 ? -26.377 -5.101 3.344 1.00 86.75 86 GLY A O 1
ATOM 685 N N . HIS A 1 87 ? -26.179 -4.404 1.209 1.00 90.81 87 HIS A N 1
ATOM 686 C CA . HIS A 1 87 ? -27.364 -3.558 1.225 1.00 90.81 87 HIS A CA 1
ATOM 687 C C . HIS A 1 87 ? -28.664 -4.348 1.051 1.00 90.81 87 HIS A C 1
ATOM 689 O O . HIS A 1 87 ? -29.578 -4.199 1.857 1.00 90.81 87 HIS A O 1
ATOM 695 N N . TYR A 1 88 ? -28.760 -5.215 0.040 1.00 91.31 88 TYR A N 1
ATOM 696 C CA . TYR A 1 88 ? -30.027 -5.864 -0.314 1.00 91.31 88 TYR A CA 1
ATOM 697 C C . TYR A 1 88 ? -30.276 -7.181 0.428 1.00 91.31 88 TYR A C 1
ATOM 699 O O . TYR A 1 88 ? -31.422 -7.474 0.766 1.00 91.31 88 TYR A O 1
ATOM 707 N N . VAL A 1 89 ? -29.233 -7.968 0.721 1.00 89.25 89 VAL A N 1
ATOM 708 C CA . VAL A 1 89 ? -29.374 -9.266 1.411 1.00 89.25 89 VAL A CA 1
ATOM 709 C C . VAL A 1 89 ? -29.302 -9.082 2.925 1.00 89.25 89 VAL A C 1
ATOM 711 O O . VAL A 1 89 ? -30.183 -9.537 3.652 1.00 89.25 89 VAL A O 1
ATOM 714 N N . PHE A 1 90 ? -28.287 -8.365 3.409 1.00 86.31 90 PHE A N 1
ATOM 715 C CA . PHE A 1 90 ? -28.062 -8.146 4.841 1.00 86.31 90 PHE A CA 1
ATOM 716 C C . PHE A 1 90 ? -28.739 -6.884 5.391 1.00 86.31 90 PHE A C 1
ATOM 718 O O . PHE A 1 90 ? -28.656 -6.631 6.592 1.00 86.31 90 PHE A O 1
ATOM 725 N N . LYS A 1 91 ? -29.423 -6.106 4.537 1.00 90.25 91 LYS A N 1
ATOM 726 C CA . LYS A 1 91 ? -30.180 -4.896 4.908 1.00 90.25 91 LYS A CA 1
ATOM 727 C C . LYS A 1 91 ? -29.348 -3.854 5.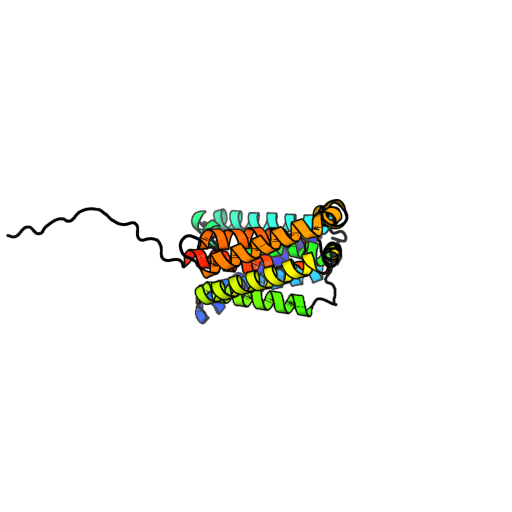667 1.00 90.25 91 LYS A C 1
ATOM 729 O O . LYS A 1 91 ? -29.879 -3.106 6.487 1.00 90.25 91 LYS A O 1
ATOM 734 N N . ASN A 1 92 ? -28.040 -3.796 5.414 1.00 88.81 92 ASN A N 1
ATOM 735 C CA . ASN A 1 92 ? -27.184 -2.773 6.006 1.00 88.81 92 ASN A CA 1
ATOM 736 C C . ASN A 1 92 ? -27.417 -1.422 5.312 1.00 88.81 92 ASN A C 1
ATOM 738 O O . ASN A 1 92 ? -27.530 -1.343 4.088 1.00 88.81 92 ASN A O 1
ATOM 742 N N . GLY A 1 93 ? -27.445 -0.341 6.094 1.00 90.88 93 GLY A N 1
ATOM 743 C CA . GLY A 1 93 ? -27.472 1.019 5.554 1.00 90.88 93 GLY A CA 1
ATOM 744 C C . GLY A 1 93 ? -26.143 1.416 4.903 1.00 90.88 93 GLY A C 1
ATOM 745 O O . GLY A 1 93 ? -25.085 0.900 5.273 1.00 90.88 93 GLY A O 1
ATOM 746 N N . TRP A 1 94 ? -26.193 2.374 3.974 1.00 89.31 94 TRP A N 1
ATOM 747 C CA . TRP A 1 94 ? -25.010 2.913 3.290 1.00 89.31 94 TRP A CA 1
ATOM 748 C C . TRP A 1 94 ? -23.962 3.462 4.259 1.00 89.31 94 TRP A C 1
ATOM 750 O O . TRP A 1 94 ? -22.779 3.196 4.077 1.00 89.31 94 TRP A O 1
ATOM 760 N N . ASP A 1 95 ? -24.390 4.125 5.336 1.00 88.75 95 ASP A N 1
ATOM 761 C CA . ASP A 1 95 ? -23.486 4.656 6.365 1.00 88.75 95 ASP A CA 1
ATOM 762 C C . ASP A 1 95 ? -22.639 3.566 7.026 1.00 88.75 95 ASP A C 1
ATOM 764 O O . ASP A 1 95 ? -21.474 3.785 7.354 1.00 88.75 95 ASP A O 1
ATOM 768 N N . LYS A 1 96 ? -23.215 2.370 7.208 1.00 86.06 96 LYS A N 1
ATOM 769 C CA . LYS A 1 96 ? -22.498 1.230 7.780 1.00 86.06 96 LYS A CA 1
ATOM 770 C C . LYS A 1 96 ? -21.474 0.680 6.790 1.00 86.06 96 LYS A C 1
ATOM 772 O O . LYS A 1 96 ? -20.338 0.461 7.187 1.00 86.06 96 LYS A O 1
ATOM 777 N N . LEU A 1 97 ? -21.862 0.499 5.525 1.00 86.88 97 LEU A N 1
ATOM 778 C CA . LEU A 1 97 ? -20.978 -0.033 4.479 1.00 86.88 97 LEU A CA 1
ATOM 779 C C . LEU A 1 97 ? -19.812 0.921 4.197 1.00 86.88 97 LEU A C 1
ATOM 781 O O . LEU A 1 97 ? -18.657 0.519 4.222 1.00 86.88 97 LEU A O 1
ATOM 785 N N . LEU A 1 98 ? -20.100 2.210 4.011 1.00 89.19 98 LEU A N 1
ATOM 786 C CA . LEU A 1 98 ? -19.079 3.237 3.798 1.00 89.19 98 LEU A CA 1
ATOM 787 C C . LEU A 1 98 ? -18.238 3.491 5.057 1.00 89.19 98 LEU A C 1
ATOM 789 O O . LEU A 1 98 ? -17.085 3.908 4.955 1.00 89.19 98 LEU A O 1
ATOM 793 N N . GLY A 1 99 ? -18.783 3.207 6.242 1.00 86.50 99 GLY A N 1
ATOM 794 C CA . GLY A 1 99 ? -18.079 3.336 7.513 1.00 86.50 99 GLY A CA 1
ATOM 795 C C . GLY A 1 99 ? -16.832 2.457 7.620 1.00 86.50 99 GLY A C 1
ATOM 796 O O . GLY A 1 99 ? -15.862 2.877 8.252 1.00 86.50 99 GLY A O 1
ATOM 797 N N . ASP A 1 100 ? -16.812 1.289 6.973 1.00 84.69 100 ASP A N 1
ATOM 798 C CA . ASP A 1 100 ? -15.646 0.393 6.971 1.00 84.69 100 ASP A CA 1
ATOM 799 C C . ASP A 1 100 ? -14.493 0.919 6.093 1.00 84.69 100 ASP A C 1
ATOM 801 O O . ASP A 1 100 ? -13.335 0.554 6.304 1.00 84.69 100 ASP A O 1
ATOM 805 N N . TYR A 1 101 ? -14.768 1.864 5.189 1.00 88.25 101 TYR A N 1
ATOM 806 C CA . TYR A 1 101 ? -13.764 2.537 4.354 1.00 88.25 101 TYR A CA 1
ATOM 807 C C . TYR A 1 101 ? -13.152 3.776 5.024 1.00 88.25 101 TYR A C 1
ATOM 809 O O . TYR A 1 101 ? -12.224 4.386 4.487 1.00 88.25 101 TYR A O 1
ATOM 817 N N . ASP A 1 102 ? -13.632 4.153 6.211 1.00 89.75 102 ASP A N 1
ATOM 818 C CA . ASP A 1 102 ? -13.144 5.322 6.934 1.00 89.75 102 ASP A CA 1
ATOM 819 C C . ASP A 1 102 ? -11.857 5.007 7.715 1.00 89.75 102 ASP A C 1
ATOM 821 O O . ASP A 1 102 ? -11.857 4.715 8.919 1.00 89.75 102 ASP A O 1
ATOM 825 N N . ALA A 1 103 ? -10.723 5.111 7.020 1.00 89.56 103 ALA A N 1
ATOM 826 C CA . ALA A 1 103 ? -9.402 4.923 7.615 1.00 89.56 103 ALA A CA 1
ATOM 827 C C . ALA A 1 103 ? -9.099 5.914 8.748 1.00 89.56 103 ALA A C 1
ATOM 829 O O . ALA A 1 103 ? -8.307 5.595 9.638 1.00 89.56 103 ALA A O 1
ATOM 830 N N . SER A 1 104 ? -9.753 7.084 8.781 1.00 87.44 104 SER A N 1
ATOM 831 C CA . SER A 1 104 ? -9.555 8.058 9.861 1.00 87.44 104 SER A CA 1
ATOM 832 C C . SER A 1 104 ? -10.081 7.531 11.198 1.00 87.44 104 SER A C 1
ATOM 834 O O . SER A 1 104 ? -9.504 7.811 12.245 1.00 87.44 104 SER A O 1
ATOM 836 N N . LYS A 1 105 ? -11.096 6.660 11.164 1.00 85.88 105 LYS A N 1
ATOM 837 C CA . LYS A 1 105 ? -11.615 5.932 12.332 1.00 85.88 105 LYS A CA 1
ATOM 838 C C . LYS A 1 105 ? -10.791 4.686 12.682 1.00 85.88 105 LYS A C 1
ATOM 840 O O . LYS A 1 105 ? -11.190 3.901 13.541 1.00 85.88 105 LYS A O 1
ATOM 845 N N . GLY A 1 106 ? -9.646 4.479 12.029 1.00 84.88 106 GLY A N 1
ATOM 846 C CA . GLY A 1 106 ? -8.794 3.308 12.224 1.00 84.88 106 GLY A CA 1
ATOM 847 C C . GLY A 1 106 ? -9.357 2.025 11.610 1.00 84.88 106 GLY A C 1
ATOM 848 O O . GLY A 1 106 ? -8.935 0.934 11.996 1.00 84.88 106 GLY A O 1
ATOM 849 N N . ARG A 1 107 ? -10.309 2.130 10.672 1.00 89.69 107 ARG A N 1
ATOM 850 C CA . ARG A 1 107 ? -10.759 0.989 9.870 1.00 89.69 107 ARG A CA 1
ATOM 851 C C . ARG A 1 107 ? -9.736 0.728 8.771 1.00 89.69 107 ARG A C 1
ATOM 853 O O . ARG A 1 107 ? -9.424 1.598 7.969 1.00 89.69 107 ARG A O 1
ATOM 860 N N . VAL A 1 108 ? -9.187 -0.479 8.750 1.00 92.62 108 VAL A N 1
ATOM 861 C CA . VAL A 1 108 ? -8.094 -0.850 7.832 1.00 92.62 108 VAL A CA 1
ATOM 862 C C . VAL A 1 108 ? -8.576 -1.650 6.620 1.00 92.62 108 VAL A C 1
ATOM 864 O O . VAL A 1 108 ? -7.761 -2.202 5.888 1.00 92.62 108 VAL A O 1
ATOM 867 N N . TRP A 1 109 ? -9.895 -1.705 6.398 1.00 93.19 109 TRP A N 1
ATOM 868 C CA . TRP A 1 109 ? -10.529 -2.550 5.380 1.00 93.19 109 TRP A CA 1
ATOM 869 C C . TRP A 1 109 ? -9.984 -2.301 3.977 1.00 93.19 109 TRP A C 1
ATOM 871 O O . TRP A 1 109 ? -9.771 -3.259 3.248 1.00 93.19 109 TRP A O 1
ATOM 881 N N . LEU A 1 110 ? -9.656 -1.044 3.651 1.00 95.31 110 LEU A N 1
ATOM 882 C CA . LEU A 1 110 ? -9.051 -0.608 2.384 1.00 95.31 110 LEU A CA 1
ATOM 883 C C . LEU A 1 110 ? -7.811 -1.412 1.946 1.00 95.31 110 LEU A C 1
ATOM 885 O O . LEU A 1 110 ? -7.490 -1.432 0.758 1.00 95.31 110 LEU A O 1
ATOM 889 N N . LEU A 1 111 ? -7.135 -2.109 2.864 1.00 96.38 111 LEU A N 1
ATOM 890 C CA . LEU A 1 111 ? -6.047 -3.021 2.520 1.00 96.38 111 LEU A CA 1
ATOM 891 C C . LEU A 1 111 ? -6.519 -4.213 1.667 1.00 96.38 111 LEU A C 1
ATOM 893 O O . LEU A 1 111 ? -5.809 -4.619 0.751 1.00 96.38 111 LEU A O 1
ATOM 897 N N . VAL A 1 112 ? -7.712 -4.754 1.928 1.00 97.00 112 VAL A N 1
ATOM 898 C CA . VAL A 1 112 ? -8.283 -5.908 1.211 1.00 97.00 112 VAL A CA 1
ATOM 899 C C . VAL A 1 112 ? -8.549 -5.603 -0.271 1.00 97.00 112 VAL A C 1
ATOM 901 O O . VAL A 1 112 ? -8.021 -6.336 -1.113 1.00 97.00 112 VAL A O 1
ATOM 904 N N . PRO A 1 113 ? -9.295 -4.542 -0.652 1.00 96.88 113 PRO A N 1
ATOM 905 C CA . PRO A 1 113 ? -9.489 -4.204 -2.058 1.00 96.88 113 PRO A CA 1
ATOM 906 C C . PRO A 1 113 ? -8.174 -3.808 -2.740 1.00 96.88 113 PRO A C 1
ATOM 908 O O . PRO A 1 113 ? -7.961 -4.175 -3.893 1.00 96.88 113 PRO A O 1
ATOM 911 N N . ALA A 1 114 ? -7.248 -3.149 -2.031 1.00 96.69 114 ALA A N 1
ATOM 912 C CA . ALA A 1 114 ? -5.922 -2.871 -2.579 1.00 96.69 114 ALA A CA 1
ATOM 913 C C . ALA A 1 114 ? -5.147 -4.166 -2.890 1.00 96.69 114 ALA A C 1
ATOM 915 O O . ALA A 1 114 ? -4.646 -4.324 -3.999 1.00 96.69 114 ALA A O 1
ATOM 916 N N . CYS A 1 115 ? -5.100 -5.135 -1.971 1.00 97.31 115 CYS A N 1
ATOM 917 C CA . CYS A 1 115 ? -4.476 -6.433 -2.250 1.00 97.31 115 CYS A CA 1
ATOM 918 C C . CYS A 1 115 ? -5.189 -7.175 -3.387 1.00 97.31 115 CYS A C 1
ATOM 920 O O . CYS A 1 115 ? -4.526 -7.769 -4.226 1.00 97.31 115 CYS A O 1
ATOM 922 N N . THR A 1 116 ? -6.520 -7.100 -3.456 1.00 97.94 116 THR A N 1
ATOM 923 C CA . THR A 1 116 ? -7.315 -7.731 -4.526 1.00 97.94 116 THR A CA 1
ATOM 924 C C . THR A 1 116 ? -6.934 -7.198 -5.908 1.00 97.94 116 THR A C 1
ATOM 926 O O . THR A 1 116 ? -6.829 -7.969 -6.858 1.00 97.94 116 THR A O 1
ATOM 929 N N . LEU A 1 117 ? -6.690 -5.890 -6.015 1.00 97.56 117 LEU A N 1
ATOM 930 C CA . LEU A 1 117 ? -6.293 -5.245 -7.262 1.00 97.56 117 LEU A CA 1
ATOM 931 C C . LEU A 1 117 ? -4.837 -5.543 -7.645 1.00 97.56 117 LEU A C 1
ATOM 933 O O . LEU A 1 117 ? -4.555 -5.852 -8.799 1.00 97.56 117 LEU A O 1
ATOM 937 N N . PHE A 1 118 ? -3.916 -5.417 -6.688 1.00 96.94 118 PHE A N 1
ATOM 938 C CA . PHE A 1 118 ? -2.477 -5.393 -6.961 1.00 96.94 118 PHE A CA 1
ATOM 939 C C . PHE A 1 118 ? -1.787 -6.758 -6.843 1.00 96.94 118 PHE A C 1
ATOM 941 O O . PHE A 1 118 ? -0.735 -6.945 -7.451 1.00 96.94 118 PHE A O 1
ATOM 948 N N . ALA A 1 119 ? -2.344 -7.726 -6.107 1.00 96.62 119 ALA A N 1
ATOM 949 C CA . ALA A 1 119 ? -1.703 -9.033 -5.961 1.00 96.62 119 ALA A CA 1
ATOM 950 C C . ALA A 1 119 ? -1.551 -9.779 -7.303 1.00 96.62 119 ALA A C 1
ATOM 952 O O . ALA A 1 119 ? -0.457 -10.286 -7.545 1.00 96.62 119 ALA A O 1
ATOM 953 N N . PRO A 1 120 ? -2.548 -9.806 -8.217 1.00 97.56 120 PRO A N 1
ATOM 954 C CA . PRO A 1 120 ? -2.375 -10.455 -9.517 1.00 97.56 120 PRO A CA 1
ATOM 955 C C . PRO A 1 120 ? -1.258 -9.864 -10.397 1.00 97.56 120 PRO A C 1
ATOM 957 O O . PRO A 1 120 ? -0.410 -10.640 -10.838 1.00 97.56 120 PRO A O 1
ATOM 960 N N . PRO A 1 121 ? -1.182 -8.541 -10.667 1.00 97.12 121 PRO A N 1
ATOM 961 C CA . PRO A 1 121 ? -0.097 -7.994 -11.483 1.00 97.12 121 PRO A CA 1
ATOM 962 C C . PRO A 1 121 ? 1.278 -8.127 -10.819 1.00 97.12 121 PRO A C 1
ATOM 964 O O . PRO A 1 121 ? 2.255 -8.337 -11.530 1.00 97.12 121 PRO A O 1
ATOM 967 N N . ILE A 1 122 ? 1.374 -8.072 -9.485 1.00 95.62 122 ILE A N 1
ATOM 968 C CA . ILE A 1 122 ? 2.644 -8.319 -8.782 1.00 95.62 122 ILE A CA 1
ATOM 969 C C . ILE A 1 122 ? 3.059 -9.790 -8.901 1.00 95.62 122 ILE A C 1
ATOM 971 O O . ILE A 1 122 ? 4.226 -10.069 -9.159 1.00 95.62 122 ILE A O 1
ATOM 975 N N . ALA A 1 123 ? 2.116 -10.727 -8.782 1.00 95.50 123 ALA A N 1
ATOM 976 C CA . ALA A 1 123 ? 2.384 -12.144 -9.015 1.00 95.50 123 ALA A CA 1
ATOM 977 C C . ALA A 1 123 ? 2.863 -12.401 -10.453 1.00 95.50 123 ALA A C 1
ATOM 979 O O . ALA A 1 123 ? 3.818 -13.142 -10.654 1.00 95.50 123 ALA A O 1
ATOM 980 N N . ALA A 1 124 ? 2.241 -11.749 -11.442 1.00 95.56 124 ALA A N 1
ATOM 981 C CA . ALA A 1 124 ? 2.597 -11.888 -12.856 1.00 95.56 124 ALA A CA 1
ATOM 982 C C . ALA A 1 124 ? 3.958 -11.279 -13.199 1.00 95.56 124 ALA A C 1
ATOM 984 O O . ALA A 1 124 ? 4.665 -11.785 -14.064 1.00 95.56 124 ALA A O 1
ATOM 985 N N . HIS A 1 125 ? 4.303 -10.174 -12.541 1.00 94.44 125 HIS A N 1
ATOM 986 C CA . HIS A 1 125 ? 5.607 -9.541 -12.675 1.00 94.44 125 HIS A CA 1
ATOM 987 C C . HIS A 1 125 ? 6.715 -10.382 -12.021 1.00 94.44 125 HIS A C 1
ATOM 989 O O . HIS A 1 125 ? 7.850 -10.391 -12.491 1.00 94.44 125 HIS A O 1
ATOM 995 N N . GLY A 1 126 ? 6.378 -11.104 -10.951 1.00 91.75 126 GLY A N 1
ATOM 996 C CA . GLY A 1 126 ? 7.330 -11.856 -10.150 1.00 91.75 126 GLY A CA 1
ATOM 997 C C . GLY A 1 126 ? 8.046 -10.980 -9.122 1.00 91.75 126 GLY A C 1
ATOM 998 O O . GLY A 1 126 ? 8.060 -9.746 -9.202 1.00 91.75 126 GLY A O 1
ATOM 999 N N . LEU A 1 127 ? 8.623 -11.651 -8.127 1.00 91.00 127 LEU A N 1
ATOM 1000 C CA . LEU A 1 127 ? 9.440 -11.043 -7.084 1.00 91.00 127 LEU A CA 1
ATOM 1001 C C . LEU A 1 127 ? 10.893 -11.468 -7.299 1.00 91.00 127 LEU A C 1
ATOM 1003 O O . LEU A 1 127 ? 11.173 -12.650 -7.464 1.00 91.00 127 LEU A O 1
ATOM 1007 N N . ASP A 1 128 ? 11.810 -10.507 -7.284 1.00 91.69 128 ASP A N 1
ATOM 1008 C CA . ASP A 1 128 ? 13.246 -10.761 -7.333 1.00 91.69 128 ASP A CA 1
ATOM 1009 C C . ASP A 1 128 ? 13.722 -11.293 -5.972 1.00 91.69 128 ASP A C 1
ATOM 1011 O O . ASP A 1 128 ? 13.587 -10.623 -4.937 1.00 91.69 128 ASP A O 1
ATOM 1015 N N . ASP A 1 129 ? 14.305 -12.492 -5.989 1.00 90.75 129 ASP A N 1
ATOM 1016 C CA . ASP A 1 129 ? 14.856 -13.175 -4.819 1.00 90.75 129 ASP A CA 1
ATOM 1017 C C . ASP A 1 129 ? 15.973 -12.382 -4.137 1.00 90.75 129 ASP A C 1
ATOM 1019 O O . ASP A 1 129 ? 16.224 -12.571 -2.954 1.00 90.75 129 ASP A O 1
ATOM 1023 N N . ARG A 1 130 ? 16.642 -11.437 -4.798 1.00 92.44 130 ARG A N 1
ATOM 1024 C CA . ARG A 1 130 ? 17.650 -10.590 -4.134 1.00 92.44 130 ARG A CA 1
ATOM 1025 C C . ARG A 1 130 ? 17.031 -9.655 -3.094 1.00 92.44 130 ARG A C 1
ATOM 1027 O O . ARG A 1 130 ? 17.706 -9.253 -2.149 1.00 92.44 130 ARG A O 1
ATOM 1034 N N . TRP A 1 131 ? 15.743 -9.345 -3.232 1.00 91.62 131 TRP A N 1
ATOM 1035 C CA . TRP A 1 131 ? 15.053 -8.321 -2.447 1.00 91.62 131 TRP A CA 1
ATOM 1036 C C . TRP A 1 131 ? 13.980 -8.877 -1.502 1.00 91.62 131 TRP A C 1
ATOM 1038 O O . TRP A 1 131 ? 13.271 -8.096 -0.864 1.00 91.62 131 TRP A O 1
ATOM 1048 N N . HIS A 1 132 ? 13.866 -10.203 -1.349 1.00 90.00 132 HIS A N 1
ATOM 1049 C CA . HIS A 1 132 ? 12.839 -10.810 -0.491 1.00 90.00 132 HIS A CA 1
ATOM 1050 C C . HIS A 1 132 ? 12.955 -10.381 0.981 1.00 90.00 132 HIS A C 1
ATOM 1052 O O . HIS A 1 132 ? 11.961 -9.955 1.568 1.00 90.00 132 HIS A O 1
ATOM 1058 N N . TRP A 1 133 ? 14.154 -10.414 1.580 1.00 94.31 133 TRP A N 1
ATOM 1059 C CA . TRP A 1 133 ? 14.343 -9.981 2.971 1.00 94.31 133 TRP A CA 1
ATOM 1060 C C . TRP A 1 133 ? 14.045 -8.488 3.174 1.00 94.31 133 TRP A C 1
ATOM 1062 O O . TRP A 1 133 ? 13.231 -8.179 4.048 1.00 94.31 133 TRP A O 1
ATOM 1072 N N . PRO A 1 134 ? 14.607 -7.554 2.375 1.00 94.12 134 PRO A N 1
ATOM 1073 C CA . PRO A 1 134 ? 14.228 -6.142 2.441 1.00 94.12 134 PRO A CA 1
ATOM 1074 C C . PRO A 1 134 ? 12.721 -5.897 2.304 1.00 94.12 134 PRO A C 1
ATOM 1076 O O . PRO A 1 134 ? 12.156 -5.081 3.039 1.00 94.12 134 PRO A O 1
ATOM 1079 N N . HIS A 1 135 ? 12.054 -6.630 1.408 1.00 93.75 135 HIS A N 1
ATOM 1080 C CA . HIS A 1 135 ? 10.611 -6.536 1.217 1.00 93.75 135 HIS A CA 1
ATOM 1081 C C . HIS A 1 135 ? 9.847 -6.998 2.466 1.00 93.75 135 HIS A C 1
ATOM 1083 O O . HIS A 1 135 ? 9.011 -6.257 2.985 1.00 93.75 135 HIS A O 1
ATOM 1089 N N . ILE A 1 136 ? 10.158 -8.187 2.996 1.00 94.06 136 ILE A N 1
ATOM 1090 C CA . ILE A 1 136 ? 9.509 -8.741 4.195 1.00 94.06 136 ILE A CA 1
ATOM 1091 C C . ILE A 1 136 ? 9.703 -7.807 5.391 1.00 94.06 136 ILE A C 1
ATOM 1093 O O . ILE A 1 136 ? 8.737 -7.490 6.085 1.00 94.06 136 ILE A O 1
ATOM 1097 N N . ILE A 1 137 ? 10.928 -7.325 5.613 1.00 96.25 137 ILE A N 1
ATOM 1098 C CA . ILE A 1 137 ? 11.243 -6.406 6.712 1.00 96.25 137 ILE A CA 1
ATOM 1099 C C . ILE A 1 137 ? 10.421 -5.122 6.579 1.00 96.25 137 ILE A C 1
ATOM 1101 O O . ILE A 1 137 ? 9.798 -4.696 7.552 1.00 96.25 137 ILE A O 1
ATOM 1105 N N . SER A 1 138 ? 10.353 -4.539 5.380 1.00 96.00 138 SER A N 1
ATOM 1106 C CA . SER A 1 138 ? 9.539 -3.349 5.116 1.00 96.00 138 SER A CA 1
ATOM 1107 C C . SER A 1 138 ? 8.065 -3.592 5.449 1.00 96.00 138 SER A C 1
ATOM 1109 O O . SER A 1 138 ? 7.465 -2.813 6.193 1.00 96.00 138 SER A O 1
ATOM 1111 N N . VAL A 1 139 ? 7.481 -4.700 4.983 1.00 96.38 139 VAL A N 1
ATOM 1112 C CA . VAL A 1 139 ? 6.077 -5.046 5.265 1.00 96.38 139 VAL A CA 1
ATOM 1113 C C . VAL A 1 139 ? 5.839 -5.244 6.764 1.00 96.38 139 VAL A C 1
ATOM 1115 O O . VAL A 1 139 ? 4.853 -4.727 7.290 1.00 96.38 139 VAL A O 1
ATOM 1118 N N . VAL A 1 140 ? 6.749 -5.910 7.484 1.00 97.44 140 VAL A N 1
ATOM 1119 C CA . VAL A 1 140 ? 6.662 -6.060 8.947 1.00 97.44 140 VAL A CA 1
ATOM 1120 C C . VAL A 1 140 ? 6.682 -4.696 9.634 1.00 97.44 140 VAL A C 1
ATOM 1122 O O . VAL A 1 140 ? 5.824 -4.425 10.474 1.00 97.44 140 VAL A O 1
ATOM 1125 N N . VAL A 1 141 ? 7.597 -3.803 9.248 1.00 97.69 141 VAL A N 1
ATOM 1126 C CA . VAL A 1 141 ? 7.655 -2.431 9.777 1.00 97.69 141 VAL A CA 1
ATOM 1127 C C . VAL A 1 141 ? 6.345 -1.683 9.513 1.00 97.69 141 VAL A C 1
ATOM 1129 O O . VAL A 1 141 ? 5.836 -1.018 10.415 1.00 97.69 141 VAL A O 1
ATOM 1132 N N . ALA A 1 142 ? 5.753 -1.825 8.325 1.00 97.69 142 ALA A N 1
ATOM 1133 C CA . ALA A 1 142 ? 4.478 -1.193 7.991 1.00 97.69 142 ALA A CA 1
ATOM 1134 C C . ALA A 1 142 ? 3.297 -1.753 8.794 1.00 97.69 142 ALA A C 1
ATOM 1136 O O . ALA A 1 142 ? 2.462 -0.985 9.271 1.00 97.69 142 ALA A O 1
ATOM 1137 N N . VAL A 1 143 ? 3.236 -3.073 8.994 1.00 97.75 143 VAL A N 1
ATOM 1138 C CA . VAL A 1 143 ? 2.230 -3.720 9.850 1.00 97.75 143 VAL A CA 1
ATOM 1139 C C . VAL A 1 143 ? 2.363 -3.234 11.292 1.00 97.75 143 VAL A C 1
ATOM 1141 O O . VAL A 1 143 ? 1.356 -2.912 11.923 1.00 97.75 143 VAL A O 1
ATOM 1144 N N . VAL A 1 144 ? 3.589 -3.120 11.808 1.00 97.62 144 VAL A N 1
ATOM 1145 C CA . VAL A 1 144 ? 3.857 -2.589 13.152 1.00 97.62 144 VAL A CA 1
ATOM 1146 C C . VAL A 1 144 ? 3.463 -1.113 13.249 1.00 97.62 144 VAL A C 1
ATOM 1148 O O . VAL A 1 144 ? 2.818 -0.721 14.220 1.00 97.62 144 VAL A O 1
ATOM 1151 N N . ALA A 1 145 ? 3.779 -0.295 12.240 1.00 97.12 145 ALA A N 1
ATOM 1152 C CA . ALA A 1 145 ? 3.370 1.107 12.191 1.00 97.12 145 ALA A CA 1
ATOM 1153 C C . ALA A 1 145 ? 1.839 1.255 12.177 1.00 97.12 145 ALA A C 1
ATOM 1155 O O . ALA A 1 145 ? 1.305 2.084 12.912 1.00 97.12 145 ALA A O 1
ATOM 1156 N N . LEU A 1 146 ? 1.131 0.423 11.407 1.00 96.31 146 LEU A N 1
ATOM 1157 C CA . LEU A 1 146 ? -0.332 0.388 11.375 1.00 96.31 146 LEU A CA 1
ATOM 1158 C C . LEU A 1 146 ? -0.924 -0.108 12.701 1.00 96.31 146 LEU A C 1
ATOM 1160 O O . LEU A 1 146 ? -1.889 0.459 13.197 1.00 96.31 146 LEU A O 1
ATOM 1164 N N . ALA A 1 147 ? -0.333 -1.118 13.339 1.00 95.56 147 ALA A N 1
ATOM 1165 C CA . ALA A 1 147 ? -0.761 -1.537 14.670 1.00 95.56 147 ALA A CA 1
ATOM 1166 C C . ALA A 1 147 ? -0.589 -0.387 15.679 1.00 95.56 147 ALA A C 1
ATOM 1168 O O . ALA A 1 147 ? -1.525 -0.033 16.400 1.00 95.56 147 ALA A O 1
ATOM 1169 N N . PHE A 1 148 ? 0.573 0.271 15.702 1.00 96.00 148 PHE A N 1
ATOM 1170 C CA . PHE A 1 148 ? 0.776 1.429 16.567 1.00 96.00 148 PHE A CA 1
ATOM 1171 C C . PHE A 1 148 ? -0.145 2.592 16.218 1.00 96.00 148 PHE A C 1
ATOM 1173 O O . PHE A 1 148 ? -0.563 3.293 17.132 1.00 96.00 148 PHE A O 1
ATOM 1180 N N . SER A 1 149 ? -0.517 2.809 14.958 1.00 94.56 149 SER A N 1
ATOM 1181 C CA . SER A 1 149 ? -1.397 3.929 14.614 1.00 94.56 149 SER A CA 1
ATOM 1182 C C . SER A 1 149 ? -2.781 3.750 15.226 1.00 94.56 149 SER A C 1
ATOM 1184 O O . SER A 1 149 ? -3.433 4.723 15.600 1.00 94.56 149 SER A O 1
ATOM 1186 N N . LEU A 1 150 ? -3.184 2.495 15.432 1.00 90.12 150 LEU A N 1
ATOM 1187 C CA . LEU A 1 150 ? -4.388 2.158 16.159 1.00 90.12 150 LEU A CA 1
ATOM 1188 C C . LEU A 1 150 ? -4.196 2.376 17.670 1.00 90.12 150 LEU A C 1
ATOM 1190 O O . LEU A 1 150 ? -4.948 3.125 18.293 1.00 90.12 150 LEU A O 1
ATOM 1194 N N . PHE A 1 151 ? -3.193 1.762 18.292 1.00 88.69 151 PHE A N 1
ATOM 1195 C CA . PHE A 1 151 ? -3.137 1.688 19.764 1.00 88.69 151 PHE A CA 1
ATOM 1196 C C . PHE A 1 151 ? -2.294 2.776 20.438 1.00 88.69 151 PHE A C 1
ATOM 1198 O O . PHE A 1 151 ? -2.562 3.148 21.578 1.00 88.69 151 PHE A O 1
ATOM 1205 N N . LYS A 1 152 ? -1.278 3.294 19.750 1.00 93.88 152 LYS A N 1
ATOM 1206 C CA . LYS A 1 152 ? -0.356 4.341 20.216 1.00 93.88 152 LYS A CA 1
ATOM 1207 C C . LYS A 1 152 ? -0.058 5.332 19.074 1.00 93.88 152 LYS A C 1
ATOM 1209 O O . LYS A 1 152 ? 1.072 5.368 18.580 1.00 93.88 152 LYS A O 1
ATOM 1214 N N . PRO A 1 153 ? -1.034 6.168 18.666 1.00 92.94 153 PRO A N 1
ATOM 1215 C CA . PRO A 1 153 ? -0.940 6.984 17.449 1.00 92.94 153 PRO A CA 1
ATOM 1216 C C . PRO A 1 153 ? 0.294 7.890 17.390 1.00 92.94 153 PRO A C 1
ATOM 1218 O O . PRO A 1 153 ? 0.863 8.096 16.323 1.00 92.94 153 PRO A O 1
ATOM 1221 N N . GLN A 1 154 ? 0.752 8.393 18.542 1.00 93.94 154 GLN A N 1
ATOM 1222 C CA . GLN A 1 154 ? 1.961 9.220 18.631 1.00 93.94 154 GLN A CA 1
ATOM 1223 C C . GLN A 1 154 ? 3.238 8.448 18.268 1.00 93.94 154 GLN A C 1
ATOM 1225 O O . GLN A 1 154 ? 4.123 9.008 17.625 1.00 93.94 154 GLN A O 1
ATOM 1230 N N . VAL A 1 155 ? 3.315 7.161 18.627 1.00 96.50 155 VAL A N 1
ATOM 1231 C CA . VAL A 1 155 ? 4.442 6.286 18.272 1.00 96.50 155 VAL A CA 1
ATOM 1232 C C . VAL A 1 155 ? 4.444 6.038 16.769 1.00 96.50 155 VAL A C 1
ATOM 1234 O O . VAL A 1 155 ? 5.464 6.257 16.127 1.00 96.50 155 VAL A O 1
ATOM 1237 N N . ALA A 1 156 ? 3.295 5.679 16.189 1.00 96.81 156 ALA A N 1
ATOM 1238 C CA . ALA A 1 156 ? 3.185 5.503 14.742 1.00 96.81 156 ALA A CA 1
ATOM 1239 C C . ALA A 1 156 ? 3.520 6.783 13.978 1.00 96.81 156 ALA A C 1
ATOM 1241 O O . ALA A 1 156 ? 4.283 6.743 13.020 1.00 96.81 156 ALA A O 1
ATOM 1242 N N . ARG A 1 157 ? 3.019 7.936 14.434 1.00 97.06 157 ARG A N 1
ATOM 1243 C CA . ARG A 1 157 ? 3.362 9.234 13.846 1.00 97.06 157 ARG A CA 1
ATOM 1244 C C . ARG A 1 157 ? 4.870 9.476 13.862 1.00 97.06 157 ARG A C 1
ATOM 1246 O O . ARG A 1 157 ? 5.417 9.885 12.845 1.00 97.06 157 ARG A O 1
ATOM 1253 N N . GLY A 1 158 ? 5.532 9.200 14.987 1.00 97.75 158 GLY A N 1
ATOM 1254 C CA . GLY A 1 158 ? 6.986 9.298 15.112 1.00 97.75 158 GLY A CA 1
ATOM 1255 C C . GLY A 1 158 ? 7.726 8.345 14.171 1.00 97.75 158 GLY A C 1
ATOM 1256 O O . GLY A 1 158 ? 8.648 8.772 13.486 1.00 97.75 158 GLY A O 1
ATOM 1257 N N . MET A 1 159 ? 7.284 7.087 14.071 1.00 98.12 159 MET A N 1
ATOM 1258 C CA . MET A 1 159 ? 7.857 6.098 13.149 1.00 98.12 159 MET A CA 1
ATOM 1259 C C . MET A 1 159 ? 7.735 6.531 11.687 1.00 98.12 159 MET A C 1
ATOM 1261 O O . MET A 1 159 ? 8.708 6.448 10.943 1.00 98.12 159 MET A O 1
ATOM 1265 N N . ILE A 1 160 ? 6.560 7.015 11.276 1.00 98.31 160 ILE A N 1
ATOM 1266 C CA . ILE A 1 160 ? 6.316 7.472 9.903 1.00 98.31 160 ILE A CA 1
ATOM 1267 C C . ILE A 1 160 ? 7.152 8.724 9.616 1.00 98.31 160 ILE A C 1
ATOM 1269 O O . ILE A 1 160 ? 7.817 8.784 8.586 1.00 98.31 160 ILE A O 1
ATOM 1273 N N . ALA A 1 161 ? 7.180 9.694 10.536 1.00 98.56 161 ALA A N 1
ATOM 1274 C CA . ALA A 1 161 ? 8.009 10.890 10.398 1.00 98.56 161 ALA A CA 1
ATOM 1275 C C . ALA A 1 161 ? 9.498 10.538 10.265 1.00 98.56 161 ALA A C 1
ATOM 1277 O O . ALA A 1 161 ? 10.166 11.046 9.369 1.00 98.56 161 ALA A O 1
ATOM 1278 N N . PHE A 1 162 ? 10.003 9.629 11.104 1.00 98.50 162 PHE A N 1
ATOM 1279 C CA . PHE A 1 162 ? 11.377 9.141 11.011 1.00 98.50 162 PHE A CA 1
ATOM 1280 C C . PHE A 1 162 ? 11.642 8.438 9.677 1.00 98.50 162 PHE A C 1
ATOM 1282 O O . PHE A 1 162 ? 12.636 8.742 9.026 1.00 98.50 162 PHE A O 1
ATOM 1289 N N . GLY A 1 163 ? 10.744 7.554 9.233 1.00 98.12 163 GLY A N 1
ATOM 1290 C CA . GLY A 1 163 ? 10.874 6.860 7.951 1.00 98.12 163 GLY A CA 1
ATOM 1291 C C . GLY A 1 163 ? 10.957 7.824 6.766 1.00 98.12 163 GLY A C 1
ATOM 1292 O O . GLY A 1 163 ? 11.822 7.666 5.910 1.00 98.12 163 GLY A O 1
ATOM 1293 N N . PHE A 1 164 ? 10.122 8.867 6.747 1.00 98.62 164 PHE A N 1
ATOM 1294 C CA . PHE A 1 164 ? 10.170 9.910 5.717 1.00 98.62 164 PHE A CA 1
ATOM 1295 C C . PHE A 1 164 ? 11.415 10.797 5.820 1.00 98.62 164 PHE A C 1
ATOM 1297 O O . PHE A 1 164 ? 11.978 11.154 4.789 1.00 98.62 164 PHE A O 1
ATOM 1304 N N . ALA A 1 165 ? 11.876 11.126 7.031 1.00 98.75 165 ALA A N 1
ATOM 1305 C CA . ALA A 1 165 ? 13.111 11.885 7.224 1.00 98.75 165 ALA A CA 1
ATOM 1306 C C . ALA A 1 165 ? 14.330 11.096 6.729 1.00 98.75 165 ALA A C 1
ATOM 1308 O O . ALA A 1 165 ? 15.157 11.625 5.989 1.00 98.75 165 ALA A O 1
ATOM 1309 N N . TYR A 1 166 ? 14.407 9.818 7.102 1.00 98.44 166 TYR A N 1
ATOM 1310 C CA . TYR A 1 166 ? 15.455 8.902 6.673 1.00 98.44 166 TYR A CA 1
ATOM 1311 C C . TYR A 1 166 ? 15.439 8.720 5.153 1.00 98.44 166 TYR A C 1
ATOM 1313 O O . TYR A 1 166 ? 16.454 8.956 4.503 1.00 98.44 166 TYR A O 1
ATOM 1321 N N . ALA A 1 167 ? 14.281 8.389 4.572 1.00 97.50 167 ALA A N 1
ATOM 1322 C CA . ALA A 1 167 ? 14.141 8.223 3.129 1.00 97.50 167 ALA A CA 1
ATOM 1323 C C . ALA A 1 167 ? 14.469 9.515 2.370 1.00 97.50 167 ALA A C 1
ATOM 1325 O O . ALA A 1 167 ? 15.206 9.464 1.394 1.00 97.50 167 ALA A O 1
ATOM 1326 N N . GLY A 1 168 ? 13.998 10.675 2.838 1.00 98.50 168 GLY A N 1
ATOM 1327 C CA . GLY A 1 168 ? 14.335 11.970 2.244 1.00 98.50 168 GLY A CA 1
ATOM 1328 C C . GLY A 1 168 ? 15.836 12.265 2.293 1.00 98.50 168 GLY A C 1
ATOM 1329 O O . GLY A 1 168 ? 16.410 12.684 1.294 1.00 98.50 168 GLY A O 1
ATOM 1330 N N . GLY A 1 169 ? 16.504 11.985 3.415 1.00 98.50 169 GLY A N 1
ATOM 1331 C CA . GLY A 1 169 ? 17.955 12.149 3.537 1.00 98.50 169 GLY A CA 1
ATOM 1332 C C . GLY A 1 169 ? 18.739 11.244 2.583 1.00 98.50 169 GLY A C 1
ATOM 1333 O O . GLY A 1 169 ? 19.599 11.727 1.845 1.00 98.50 169 GLY A O 1
ATOM 1334 N N . ILE A 1 170 ? 18.409 9.948 2.553 1.00 98.25 170 ILE A N 1
ATOM 1335 C CA . ILE A 1 170 ? 19.044 8.973 1.655 1.00 98.25 170 ILE A CA 1
ATOM 1336 C C . ILE A 1 170 ? 18.775 9.321 0.191 1.00 98.25 170 ILE A C 1
ATOM 1338 O O . ILE A 1 170 ? 19.705 9.318 -0.611 1.00 98.25 170 ILE A O 1
ATOM 1342 N N . ASN A 1 171 ? 17.538 9.680 -0.155 1.00 98.19 171 ASN A N 1
ATOM 1343 C CA . ASN A 1 171 ? 17.171 9.988 -1.531 1.00 98.19 171 ASN A CA 1
ATOM 1344 C C . ASN A 1 171 ? 17.845 11.266 -2.029 1.00 98.19 171 ASN A C 1
ATOM 1346 O O . ASN A 1 171 ? 18.305 11.297 -3.169 1.00 98.19 171 ASN A O 1
ATOM 1350 N N . LEU A 1 172 ? 17.956 12.295 -1.180 1.00 98.31 172 LEU A N 1
ATOM 1351 C CA . LEU A 1 172 ? 18.664 13.527 -1.522 1.00 98.31 172 LEU A CA 1
ATOM 1352 C C . LEU A 1 172 ? 20.155 13.263 -1.736 1.00 98.31 172 LEU A C 1
ATOM 1354 O O . LEU A 1 172 ? 20.727 13.725 -2.719 1.00 98.31 172 LEU A O 1
ATOM 1358 N N . TRP A 1 173 ? 20.777 12.490 -0.843 1.00 98.44 173 TRP A N 1
ATOM 1359 C CA . TRP A 1 173 ? 22.175 12.101 -0.996 1.00 98.44 173 TRP A CA 1
ATOM 1360 C C . TRP A 1 173 ? 22.396 11.286 -2.276 1.00 98.44 173 TRP A C 1
ATOM 1362 O O . TRP A 1 173 ? 23.266 11.630 -3.073 1.00 98.44 173 TRP A O 1
ATOM 1372 N N . MET A 1 174 ? 21.570 10.269 -2.531 1.00 97.56 174 MET A N 1
ATOM 1373 C CA . MET A 1 174 ? 21.675 9.419 -3.720 1.00 97.56 174 MET A CA 1
ATOM 1374 C C . MET A 1 174 ? 21.423 10.197 -5.017 1.00 97.56 174 MET A C 1
ATOM 1376 O O . MET A 1 174 ? 22.120 9.969 -5.999 1.00 97.56 174 MET A O 1
ATOM 1380 N N . ALA A 1 175 ? 20.493 11.158 -5.028 1.00 97.62 175 ALA A N 1
ATOM 1381 C CA . ALA A 1 175 ? 20.243 12.015 -6.189 1.00 97.62 175 ALA A CA 1
ATOM 1382 C C . ALA A 1 175 ? 21.467 12.853 -6.589 1.00 97.62 175 ALA A C 1
ATOM 1384 O O . ALA A 1 175 ? 21.670 13.123 -7.774 1.00 97.62 175 ALA A O 1
ATOM 1385 N N . LEU A 1 176 ? 22.258 13.278 -5.599 1.00 97.31 176 LEU A N 1
ATOM 1386 C CA . LEU A 1 176 ? 23.448 14.105 -5.795 1.00 97.31 176 LEU A CA 1
ATOM 1387 C C . LEU A 1 176 ? 24.709 13.271 -6.053 1.00 97.31 176 LEU A C 1
ATOM 1389 O O . LEU A 1 176 ? 25.567 13.701 -6.817 1.00 97.31 176 LEU A O 1
ATOM 1393 N N . ALA A 1 177 ? 24.830 12.102 -5.419 1.00 97.88 177 ALA A N 1
ATOM 1394 C CA . ALA A 1 177 ? 26.012 11.249 -5.512 1.00 97.88 177 ALA A CA 1
ATOM 1395 C C . ALA A 1 177 ? 25.955 10.272 -6.698 1.00 97.88 177 ALA A C 1
ATOM 1397 O O . ALA A 1 177 ? 26.927 10.156 -7.440 1.00 97.88 177 ALA A O 1
ATOM 1398 N N . SER A 1 178 ? 24.818 9.592 -6.881 1.00 97.25 178 SER A N 1
ATOM 1399 C CA . SER A 1 178 ? 24.659 8.484 -7.832 1.00 97.25 178 SER A CA 1
ATOM 1400 C C . SER A 1 178 ? 23.229 8.418 -8.401 1.00 97.25 178 SER A C 1
ATOM 1402 O O . SER A 1 178 ? 22.521 7.433 -8.185 1.00 97.25 178 SER A O 1
ATOM 1404 N N . PRO A 1 179 ? 22.762 9.437 -9.148 1.00 96.69 179 PRO A N 1
ATOM 1405 C CA . PRO A 1 179 ? 21.379 9.494 -9.636 1.00 96.69 179 PRO A CA 1
ATOM 1406 C C . PRO A 1 179 ? 20.992 8.343 -10.578 1.00 96.69 179 PRO A C 1
ATOM 1408 O O . PRO A 1 179 ? 19.818 7.992 -10.660 1.00 96.69 179 PRO A O 1
ATOM 1411 N N . GLN A 1 180 ? 21.960 7.721 -11.257 1.00 96.31 180 GLN A N 1
ATOM 1412 C CA . GLN A 1 180 ? 21.683 6.645 -12.218 1.00 96.31 180 GLN A CA 1
ATOM 1413 C C . GLN A 1 180 ? 21.183 5.355 -11.555 1.00 96.31 180 GLN A C 1
ATOM 1415 O O . GLN A 1 180 ? 20.533 4.548 -12.217 1.00 96.31 180 GLN A O 1
ATOM 1420 N N . GLU A 1 181 ? 21.407 5.182 -10.246 1.00 94.88 181 GLU A N 1
ATOM 1421 C CA . GLU A 1 181 ? 20.862 4.053 -9.476 1.00 94.88 181 GLU A CA 1
ATOM 1422 C C . GLU A 1 181 ? 19.331 3.990 -9.570 1.00 94.88 181 GLU A C 1
ATOM 1424 O O . GLU A 1 181 ? 18.744 2.909 -9.558 1.00 94.88 181 GLU A O 1
ATOM 1429 N N . TYR A 1 182 ? 18.664 5.135 -9.765 1.00 95.31 182 TYR A N 1
ATOM 1430 C CA . TYR A 1 182 ? 17.209 5.179 -9.888 1.00 95.31 182 TYR A CA 1
ATOM 1431 C C . TYR A 1 182 ? 16.670 4.555 -11.181 1.00 95.31 182 TYR A C 1
ATOM 1433 O O . TYR A 1 182 ? 15.474 4.275 -11.266 1.00 95.31 182 TYR A O 1
ATOM 1441 N N . PHE A 1 183 ? 17.512 4.304 -12.184 1.00 95.56 183 PHE A N 1
ATOM 1442 C CA . PHE A 1 183 ? 17.072 3.664 -13.426 1.00 95.56 183 PHE A CA 1
ATOM 1443 C C . PHE A 1 183 ? 16.753 2.186 -13.223 1.00 95.56 183 PHE A C 1
ATOM 1445 O O . PHE A 1 183 ? 15.880 1.654 -13.904 1.00 95.56 183 PHE A O 1
ATOM 1452 N N . THR A 1 184 ? 17.382 1.552 -12.229 1.00 93.50 184 THR A N 1
ATOM 1453 C CA . THR A 1 184 ? 17.112 0.157 -11.854 1.00 93.50 184 THR A CA 1
ATOM 1454 C C . THR A 1 184 ? 15.676 -0.047 -11.372 1.00 93.50 184 THR A C 1
ATOM 1456 O O . THR A 1 184 ? 15.132 -1.140 -11.496 1.00 93.50 184 THR A O 1
ATOM 1459 N N . TYR A 1 185 ? 14.994 1.012 -10.912 1.00 93.56 185 TYR A N 1
ATOM 1460 C CA . TYR A 1 185 ? 13.591 0.897 -10.525 1.00 93.56 185 TYR A CA 1
ATOM 1461 C C . TYR A 1 185 ? 12.657 0.543 -11.688 1.00 93.56 185 TYR A C 1
ATOM 1463 O O . TYR A 1 185 ? 11.566 0.031 -11.437 1.00 93.56 185 TYR A O 1
ATOM 1471 N N . ALA A 1 186 ? 13.077 0.753 -12.942 1.00 95.06 186 ALA A N 1
ATOM 1472 C CA . ALA A 1 186 ? 12.338 0.310 -14.125 1.00 95.06 186 ALA A CA 1
ATOM 1473 C C . ALA A 1 186 ? 12.059 -1.205 -14.125 1.00 95.06 186 ALA A C 1
ATOM 1475 O O . ALA A 1 186 ? 11.083 -1.638 -14.744 1.00 95.06 186 ALA A O 1
ATOM 1476 N N . ASP A 1 187 ? 12.879 -1.989 -13.420 1.00 93.25 187 ASP A N 1
ATOM 1477 C CA . ASP A 1 187 ? 12.757 -3.444 -13.332 1.00 93.25 187 ASP A CA 1
ATOM 1478 C C . ASP A 1 187 ? 11.679 -3.906 -12.352 1.00 93.25 187 ASP A C 1
ATOM 1480 O O . ASP A 1 187 ? 11.281 -5.059 -12.423 1.00 93.25 187 ASP A O 1
ATOM 1484 N N . PHE A 1 188 ? 11.181 -3.043 -11.457 1.00 94.31 188 PHE A N 1
ATOM 1485 C CA . PHE A 1 188 ? 10.139 -3.410 -10.483 1.00 94.31 188 PHE A CA 1
ATOM 1486 C C . PHE A 1 188 ? 8.743 -2.904 -10.856 1.00 94.31 188 PHE A C 1
ATOM 1488 O O . PHE A 1 188 ? 7.748 -3.245 -10.211 1.00 94.31 188 PHE A O 1
ATOM 1495 N N . VAL A 1 189 ? 8.664 -2.027 -11.855 1.00 94.81 189 VAL A N 1
ATOM 1496 C CA . VAL A 1 189 ? 7.437 -1.325 -12.208 1.00 94.81 189 VAL A CA 1
ATOM 1497 C C . VAL A 1 189 ? 6.415 -2.275 -12.828 1.00 94.81 189 VAL A C 1
ATOM 1499 O O . VAL A 1 189 ? 6.639 -2.889 -13.867 1.00 94.81 189 VAL A O 1
ATOM 1502 N N . ILE A 1 190 ? 5.217 -2.282 -12.246 1.00 94.75 190 ILE A N 1
ATOM 1503 C CA . ILE A 1 190 ? 4.079 -3.079 -12.718 1.00 94.75 190 ILE A CA 1
ATOM 1504 C C . ILE A 1 190 ? 3.126 -2.285 -13.628 1.00 94.75 190 ILE A C 1
ATOM 1506 O O . ILE A 1 190 ? 2.110 -2.818 -14.068 1.00 94.75 190 ILE A O 1
ATOM 1510 N N . VAL A 1 191 ? 3.422 -1.014 -13.922 1.00 94.50 191 VAL A N 1
ATOM 1511 C CA . VAL A 1 191 ? 2.634 -0.153 -14.824 1.00 94.50 191 VAL A CA 1
ATOM 1512 C C . VAL A 1 191 ? 3.518 0.341 -15.978 1.00 94.50 191 VAL A C 1
ATOM 1514 O O . VAL A 1 191 ? 4.407 1.152 -15.732 1.00 94.50 191 VAL A O 1
ATOM 1517 N N . PRO A 1 192 ? 3.273 -0.060 -17.242 1.00 91.69 192 PRO A N 1
ATOM 1518 C CA . PRO A 1 192 ? 4.167 0.245 -18.368 1.00 91.69 192 PRO A CA 1
ATOM 1519 C C . PRO A 1 192 ? 4.540 1.725 -18.519 1.00 91.69 192 PRO A C 1
ATOM 1521 O O . PRO A 1 192 ? 5.711 2.042 -18.689 1.00 91.69 192 PRO A O 1
ATOM 1524 N N . ALA A 1 193 ? 3.583 2.638 -18.323 1.00 94.62 193 ALA A N 1
ATOM 1525 C CA . ALA A 1 193 ? 3.825 4.080 -18.424 1.00 94.62 193 ALA A CA 1
ATOM 1526 C C . ALA A 1 193 ? 4.923 4.593 -17.471 1.00 94.62 193 ALA A C 1
ATOM 1528 O O . ALA A 1 193 ? 5.661 5.515 -17.808 1.00 94.62 193 ALA A O 1
ATOM 1529 N N . TYR A 1 194 ? 5.055 3.991 -16.285 1.00 95.25 194 TYR A N 1
ATOM 1530 C CA . TYR A 1 194 ? 6.114 4.335 -15.336 1.00 95.25 194 TYR A CA 1
ATOM 1531 C C . TYR A 1 194 ? 7.478 3.848 -15.833 1.00 95.25 194 TYR A C 1
ATOM 1533 O O . TYR A 1 194 ? 8.467 4.565 -15.705 1.00 95.25 194 TYR A O 1
ATOM 1541 N N . LYS A 1 195 ? 7.532 2.657 -16.438 1.00 95.00 195 LYS A N 1
ATOM 1542 C CA . LYS A 1 195 ? 8.760 2.093 -17.002 1.00 95.00 195 LYS A CA 1
ATOM 1543 C C . LYS A 1 195 ? 9.250 2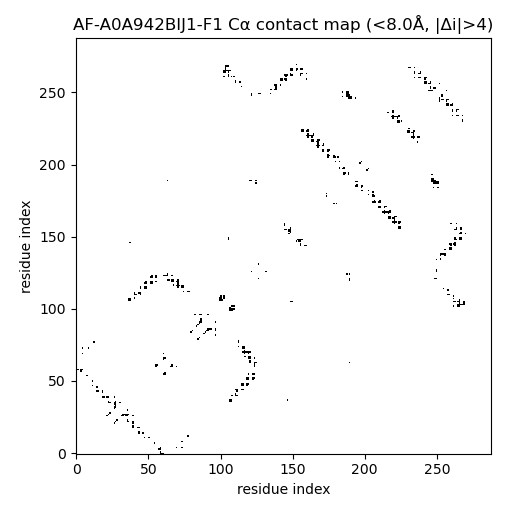.936 -18.177 1.00 95.00 195 LYS A C 1
ATOM 1545 O O . LYS A 1 195 ? 10.419 3.312 -18.200 1.00 95.00 195 LYS A O 1
ATOM 1550 N N . ASP A 1 196 ? 8.347 3.298 -19.085 1.00 96.12 196 ASP A N 1
ATOM 1551 C CA . ASP A 1 196 ? 8.650 4.151 -20.240 1.00 96.12 196 ASP A CA 1
ATOM 1552 C C . ASP A 1 196 ? 9.150 5.532 -19.800 1.00 96.12 196 ASP A C 1
ATOM 1554 O O . ASP A 1 196 ? 10.100 6.074 -20.363 1.00 96.12 196 ASP A O 1
ATOM 1558 N N . PHE A 1 197 ? 8.553 6.090 -18.744 1.00 96.62 197 PHE A N 1
ATOM 1559 C CA . PHE A 1 197 ? 9.002 7.348 -18.166 1.00 96.62 197 PHE A CA 1
ATOM 1560 C C . PHE A 1 197 ? 10.410 7.246 -17.556 1.00 96.62 197 PHE A C 1
ATOM 1562 O O . PHE A 1 197 ? 11.252 8.093 -17.864 1.00 96.62 197 PHE A O 1
ATOM 1569 N N . ILE A 1 198 ? 10.683 6.212 -16.744 1.00 96.38 198 ILE A N 1
ATOM 1570 C CA . ILE A 1 198 ? 11.992 5.993 -16.097 1.00 96.38 198 ILE A CA 1
ATOM 1571 C C . ILE A 1 198 ? 13.096 5.784 -17.142 1.00 96.38 198 ILE A C 1
ATOM 1573 O O . ILE A 1 198 ? 14.185 6.340 -17.007 1.00 96.38 198 ILE A O 1
ATOM 1577 N N . LEU A 1 199 ? 12.815 5.011 -18.193 1.00 96.00 199 LEU A N 1
ATOM 1578 C CA . LEU A 1 199 ? 13.767 4.723 -19.270 1.00 96.00 199 LEU A CA 1
ATOM 1579 C C . LEU A 1 199 ? 13.868 5.845 -20.319 1.00 96.00 199 LEU A C 1
ATOM 1581 O O . LEU A 1 199 ? 14.740 5.789 -21.181 1.00 96.00 199 LEU A O 1
ATOM 1585 N N . GLY A 1 200 ? 12.993 6.849 -20.251 1.00 96.44 200 GLY A N 1
ATOM 1586 C CA . GLY A 1 200 ? 12.927 7.969 -21.185 1.00 96.44 200 GLY A CA 1
ATOM 1587 C C . GLY A 1 200 ? 13.240 9.305 -20.517 1.00 96.44 200 GLY A C 1
ATOM 1588 O O . GLY A 1 200 ? 14.352 9.552 -20.050 1.00 96.44 200 GLY A O 1
ATOM 1589 N N . SER A 1 201 ? 12.248 10.201 -20.492 1.00 95.12 201 SER A N 1
ATOM 1590 C CA . SER A 1 201 ? 12.409 11.597 -20.062 1.00 95.12 201 SER A CA 1
ATOM 1591 C C . SER A 1 201 ? 12.925 11.764 -18.634 1.00 95.12 201 SER A C 1
ATOM 1593 O O . SER A 1 201 ? 13.513 12.798 -18.334 1.00 95.12 201 SER A O 1
ATOM 1595 N N . PHE A 1 202 ? 12.735 10.780 -17.751 1.00 96.56 202 PHE A N 1
ATOM 1596 C CA . PHE A 1 202 ? 13.257 10.850 -16.389 1.00 96.56 202 PHE A CA 1
ATOM 1597 C C . PHE A 1 202 ? 14.784 10.952 -16.350 1.00 96.56 202 PHE A C 1
ATOM 1599 O O . PHE A 1 202 ? 15.320 11.672 -15.511 1.00 96.56 202 PHE A O 1
ATOM 1606 N N . GLN A 1 203 ? 15.490 10.298 -17.278 1.00 95.56 203 GLN A N 1
ATOM 1607 C CA . GLN A 1 203 ? 16.952 10.243 -17.259 1.00 95.56 203 GLN A CA 1
ATOM 1608 C C . GLN A 1 203 ? 17.608 11.624 -17.375 1.00 95.56 203 GLN A C 1
ATOM 1610 O O . GLN A 1 203 ? 18.662 11.852 -16.789 1.00 95.56 203 GLN A O 1
ATOM 1615 N N . SER A 1 204 ? 16.982 12.569 -18.084 1.00 96.75 204 SER A N 1
ATOM 1616 C CA . SER A 1 204 ? 17.514 13.930 -18.243 1.00 96.75 204 SER A CA 1
ATOM 1617 C C . SER A 1 204 ? 17.215 14.850 -17.057 1.00 96.75 204 SER A C 1
ATOM 1619 O O . SER A 1 204 ? 17.841 15.901 -16.931 1.00 96.75 204 SER A O 1
ATOM 1621 N N . ILE A 1 205 ? 16.280 14.470 -16.179 1.00 97.19 205 ILE A N 1
ATOM 1622 C CA . ILE A 1 205 ? 15.829 15.288 -15.042 1.00 97.19 205 ILE A CA 1
ATOM 1623 C C . ILE A 1 205 ? 15.985 14.590 -13.684 1.00 97.19 205 ILE A C 1
ATOM 1625 O O . ILE A 1 205 ? 15.548 15.136 -12.671 1.00 97.19 205 ILE A O 1
ATOM 1629 N N . VAL A 1 206 ? 16.602 13.404 -13.642 1.00 97.38 206 VAL A N 1
ATOM 1630 C CA . VAL A 1 206 ? 16.621 12.506 -12.474 1.00 97.38 206 VAL A CA 1
ATOM 1631 C C . VAL A 1 206 ? 17.096 13.198 -11.200 1.00 97.38 206 VAL A C 1
ATOM 1633 O O . VAL A 1 206 ? 16.387 13.170 -10.197 1.00 97.38 206 VAL A O 1
ATOM 1636 N N . THR A 1 207 ? 18.228 13.905 -11.235 1.00 97.94 207 THR A N 1
ATOM 1637 C CA . THR A 1 207 ? 18.763 14.603 -10.057 1.00 97.94 207 THR A CA 1
ATOM 1638 C C . THR A 1 207 ? 17.788 15.653 -9.535 1.00 97.94 207 THR A C 1
ATOM 1640 O O . THR A 1 207 ? 17.485 15.666 -8.345 1.00 97.94 207 THR A O 1
ATOM 1643 N N . ALA A 1 208 ? 17.257 16.508 -10.415 1.00 98.06 208 ALA A N 1
ATOM 1644 C CA . ALA A 1 208 ? 16.335 17.571 -10.020 1.00 98.06 208 ALA A CA 1
ATOM 1645 C C . ALA A 1 208 ? 15.022 17.001 -9.465 1.00 98.06 208 ALA A C 1
ATOM 1647 O O . ALA A 1 208 ? 14.533 17.450 -8.428 1.00 98.06 208 ALA A O 1
ATOM 1648 N N . MET A 1 209 ? 14.470 15.985 -10.129 1.00 97.50 209 MET A N 1
ATOM 1649 C CA . MET A 1 209 ? 13.199 15.386 -9.743 1.00 97.50 209 MET A CA 1
ATOM 1650 C C . MET A 1 209 ? 13.308 14.615 -8.426 1.00 97.50 209 MET A C 1
ATOM 1652 O O . MET A 1 209 ? 12.489 14.820 -7.533 1.00 97.50 209 MET A O 1
ATOM 1656 N N . VAL A 1 210 ? 14.333 13.774 -8.265 1.00 97.94 210 VAL A N 1
ATOM 1657 C CA . VAL A 1 210 ? 14.541 13.016 -7.023 1.00 97.94 210 VAL A CA 1
ATOM 1658 C C . VAL A 1 210 ? 14.893 13.954 -5.869 1.00 97.94 210 VAL A C 1
ATOM 1660 O O . VAL A 1 210 ? 14.361 13.773 -4.777 1.00 97.94 210 VAL A O 1
ATOM 1663 N N . ALA A 1 211 ? 15.703 14.996 -6.086 1.00 98.31 211 ALA A N 1
ATOM 1664 C CA . ALA A 1 211 ? 15.978 15.991 -5.048 1.00 98.31 211 ALA A CA 1
ATOM 1665 C C . ALA A 1 211 ? 14.701 16.731 -4.610 1.00 98.31 211 ALA A C 1
ATOM 1667 O O . ALA A 1 211 ? 14.480 16.915 -3.413 1.00 98.31 211 ALA A O 1
ATOM 1668 N N . ALA A 1 212 ? 13.822 17.102 -5.548 1.00 98.25 212 ALA A N 1
ATOM 1669 C CA . ALA A 1 212 ? 12.533 17.715 -5.227 1.00 98.25 212 ALA A CA 1
ATOM 1670 C C . ALA A 1 212 ? 11.623 16.765 -4.427 1.00 98.25 212 ALA A C 1
ATOM 1672 O O . ALA A 1 212 ? 11.026 17.175 -3.429 1.00 98.25 212 ALA A O 1
ATOM 1673 N N . ILE A 1 213 ? 11.561 15.487 -4.818 1.00 97.81 213 ILE A N 1
ATOM 1674 C CA . ILE A 1 213 ? 10.841 14.443 -4.076 1.00 97.81 213 ILE A CA 1
ATOM 1675 C C . ILE A 1 213 ? 11.411 14.304 -2.660 1.00 97.81 213 ILE A C 1
ATOM 1677 O O . ILE A 1 213 ? 10.651 14.308 -1.693 1.00 97.81 213 ILE A O 1
ATOM 1681 N N . ALA A 1 214 ? 12.734 14.243 -2.527 1.00 98.50 214 ALA A N 1
ATOM 1682 C CA . ALA A 1 214 ? 13.423 14.107 -1.252 1.00 98.50 214 ALA A CA 1
ATOM 1683 C C . ALA A 1 214 ? 13.152 15.295 -0.316 1.00 98.50 214 ALA A C 1
ATOM 1685 O O . ALA A 1 214 ? 12.839 15.099 0.859 1.00 98.50 214 ALA A O 1
ATOM 1686 N N . ILE A 1 215 ? 13.168 16.526 -0.837 1.00 98.56 215 ILE A N 1
ATOM 1687 C CA . ILE A 1 215 ? 12.754 17.723 -0.090 1.00 98.56 215 ILE A CA 1
ATOM 1688 C C . ILE A 1 215 ? 11.290 17.599 0.346 1.00 98.56 215 ILE A C 1
ATOM 1690 O O . ILE A 1 215 ? 10.972 17.857 1.507 1.00 98.56 215 ILE A O 1
ATOM 1694 N N . GLY A 1 216 ? 10.401 17.143 -0.541 1.00 98.62 216 GLY A N 1
ATOM 1695 C CA . GLY A 1 216 ? 9.008 16.848 -0.203 1.00 98.62 216 GLY A CA 1
ATOM 1696 C C . GLY A 1 216 ? 8.878 15.847 0.950 1.00 98.62 216 GLY A C 1
ATOM 1697 O O . GLY A 1 216 ? 8.109 16.080 1.881 1.00 98.62 216 GLY A O 1
ATOM 1698 N N . GLN A 1 217 ? 9.675 14.775 0.950 1.00 98.69 217 GLN A N 1
ATOM 1699 C CA . GLN A 1 217 ? 9.705 13.789 2.036 1.00 98.69 217 GLN A CA 1
ATOM 1700 C C . GLN A 1 217 ? 10.174 14.401 3.366 1.00 98.69 217 GLN A C 1
ATOM 1702 O O . GLN A 1 217 ? 9.566 14.141 4.406 1.00 98.69 217 GLN A O 1
ATOM 1707 N N . LEU A 1 218 ? 11.196 15.263 3.346 1.00 98.75 218 LEU A N 1
ATOM 1708 C CA . LEU A 1 218 ? 11.663 15.986 4.535 1.00 98.75 218 LEU A CA 1
ATOM 1709 C C . LEU A 1 218 ? 10.594 16.950 5.078 1.00 98.75 218 LEU A C 1
ATOM 1711 O O . LEU A 1 218 ? 10.390 17.029 6.291 1.00 98.75 218 LEU A O 1
ATOM 1715 N N . LEU A 1 219 ? 9.862 17.640 4.198 1.00 98.69 219 LEU A N 1
ATOM 1716 C CA . LEU A 1 219 ? 8.740 18.504 4.582 1.00 98.69 219 LEU A CA 1
ATOM 1717 C C . LEU A 1 219 ? 7.583 17.703 5.193 1.00 98.69 219 LEU A C 1
ATOM 1719 O O . LEU A 1 219 ? 7.006 18.129 6.195 1.00 98.69 219 LEU A O 1
ATOM 1723 N N . ILE A 1 220 ? 7.275 16.524 4.643 1.00 98.69 220 ILE A N 1
ATOM 1724 C CA . ILE A 1 220 ? 6.300 15.586 5.217 1.00 98.69 220 ILE A CA 1
ATOM 1725 C C . ILE A 1 220 ? 6.724 15.182 6.630 1.00 98.69 220 ILE A C 1
ATOM 1727 O O . ILE A 1 220 ? 5.927 15.287 7.565 1.00 98.69 220 ILE A O 1
ATOM 1731 N N . ALA A 1 221 ? 7.981 14.769 6.805 1.00 98.69 221 ALA A N 1
ATOM 1732 C CA . ALA A 1 221 ? 8.516 14.380 8.104 1.00 98.69 221 ALA A CA 1
ATOM 1733 C C . ALA A 1 221 ? 8.411 15.514 9.134 1.00 98.69 221 ALA A C 1
ATOM 1735 O O . ALA A 1 221 ? 7.922 15.296 10.245 1.00 98.69 221 ALA A O 1
ATOM 1736 N N . ALA A 1 222 ? 8.793 16.736 8.750 1.00 98.50 222 ALA A N 1
ATOM 1737 C CA . ALA A 1 222 ? 8.678 17.916 9.601 1.00 98.50 222 ALA A CA 1
ATOM 1738 C C . ALA A 1 222 ? 7.216 18.216 9.975 1.00 98.50 222 ALA A C 1
ATOM 1740 O O . ALA A 1 222 ? 6.913 18.443 11.147 1.00 98.50 222 ALA A O 1
ATOM 1741 N N . ALA A 1 223 ? 6.289 18.160 9.014 1.00 98.25 223 ALA A N 1
ATOM 1742 C CA . ALA A 1 223 ? 4.866 18.396 9.257 1.00 98.25 223 ALA A CA 1
ATOM 1743 C C . ALA A 1 223 ? 4.254 17.365 10.225 1.00 98.25 223 ALA A C 1
ATOM 1745 O O . ALA A 1 223 ? 3.478 17.730 11.113 1.00 98.25 223 ALA A O 1
ATOM 1746 N N . LEU A 1 224 ? 4.628 16.087 10.098 1.00 97.62 224 LEU A N 1
ATOM 1747 C CA . LEU A 1 224 ? 4.207 15.027 11.018 1.00 97.62 224 LEU A CA 1
ATOM 1748 C C . LEU A 1 224 ? 4.796 15.210 12.424 1.00 97.62 224 LEU A C 1
ATOM 1750 O O . LEU A 1 224 ? 4.078 15.020 13.408 1.00 97.62 224 LEU A O 1
ATOM 1754 N N . ALA A 1 225 ? 6.074 15.589 12.523 1.00 96.62 225 ALA A N 1
ATOM 1755 C CA . ALA A 1 225 ? 6.767 15.791 13.794 1.00 96.62 225 ALA A CA 1
ATOM 1756 C C . ALA A 1 225 ? 6.224 17.004 14.569 1.00 96.62 225 ALA A C 1
ATOM 1758 O O . ALA A 1 225 ? 5.921 16.891 15.758 1.00 96.62 225 ALA A O 1
ATOM 1759 N N . LEU A 1 226 ? 6.044 18.142 13.890 1.00 96.19 226 LEU A N 1
ATOM 1760 C CA . LEU A 1 226 ? 5.505 19.374 14.478 1.00 96.19 226 LEU A CA 1
ATOM 1761 C C . LEU A 1 226 ? 4.016 19.239 14.833 1.00 96.19 226 LEU A C 1
ATOM 1763 O O . LEU A 1 226 ? 3.549 19.801 15.824 1.00 96.19 226 LEU A O 1
ATOM 1767 N N . GLY A 1 227 ? 3.258 18.471 14.047 1.00 93.44 227 GLY A N 1
ATOM 1768 C CA . GLY A 1 227 ? 1.845 18.210 14.293 1.00 93.44 227 GLY A CA 1
ATOM 1769 C C . GLY A 1 227 ? 0.967 19.469 14.224 1.00 93.44 227 GLY A C 1
ATOM 1770 O O . GLY A 1 227 ? 1.140 20.343 13.374 1.00 93.44 227 GLY A O 1
ATOM 1771 N N . GLY A 1 228 ? -0.044 19.555 15.094 1.00 92.56 228 GLY A N 1
ATOM 1772 C CA . GLY A 1 228 ? -0.955 20.703 15.147 1.00 92.56 228 GLY A CA 1
ATOM 1773 C C . GLY A 1 228 ? -1.683 20.950 13.820 1.00 92.56 228 GLY A C 1
ATOM 1774 O O . GLY A 1 228 ? -2.280 20.038 13.252 1.00 92.56 228 GLY A O 1
ATOM 1775 N N . ARG A 1 229 ? -1.635 22.191 13.314 1.00 94.31 229 ARG A N 1
ATOM 1776 C CA . ARG A 1 229 ? -2.253 22.568 12.024 1.00 94.31 229 ARG A CA 1
ATOM 1777 C C . ARG A 1 229 ? -1.538 21.963 10.809 1.00 94.31 229 ARG A C 1
ATOM 1779 O O . ARG A 1 229 ? -2.137 21.926 9.743 1.00 94.31 229 ARG A O 1
ATOM 1786 N N . LEU A 1 230 ? -0.295 21.503 10.967 1.00 95.94 230 LEU A N 1
ATOM 1787 C CA . LEU A 1 230 ? 0.503 20.914 9.888 1.00 95.94 230 LEU A CA 1
ATOM 1788 C C . LEU A 1 230 ? 0.214 19.421 9.691 1.00 95.94 230 LEU A C 1
ATOM 1790 O O . LEU A 1 230 ? 0.459 18.891 8.611 1.00 95.94 230 LEU A O 1
ATOM 1794 N N . LEU A 1 231 ? -0.353 18.751 10.703 1.00 95.50 231 LEU A N 1
ATOM 1795 C CA . LEU A 1 231 ? -0.585 17.306 10.679 1.00 95.50 231 LEU A CA 1
ATOM 1796 C C . LEU A 1 231 ? -1.389 16.829 9.451 1.00 95.50 231 LEU A C 1
ATOM 1798 O O . LEU A 1 231 ? -0.947 15.867 8.824 1.00 95.50 231 LEU A O 1
ATOM 1802 N N . PRO A 1 232 ? -2.506 17.474 9.046 1.00 96.50 232 PRO A N 1
ATOM 1803 C CA . PRO A 1 232 ? -3.247 17.050 7.856 1.00 96.50 232 PRO A CA 1
ATOM 1804 C C . PRO A 1 232 ? -2.422 17.130 6.570 1.00 96.50 232 PRO A C 1
ATOM 1806 O O . PRO A 1 232 ? -2.533 16.246 5.729 1.00 96.50 232 PRO A O 1
ATOM 1809 N N . PHE A 1 233 ? -1.559 18.142 6.437 1.00 97.31 233 PHE A N 1
ATOM 1810 C CA . PHE A 1 233 ? -0.680 18.293 5.275 1.00 97.31 233 PHE A CA 1
ATOM 1811 C C . PHE A 1 233 ? 0.408 17.219 5.251 1.00 97.31 233 PHE A C 1
ATOM 1813 O O . PHE A 1 233 ? 0.663 16.635 4.202 1.00 97.31 233 PHE A O 1
ATOM 1820 N N . GLY A 1 234 ? 0.997 16.905 6.411 1.00 97.94 234 GLY A N 1
ATOM 1821 C CA . GLY A 1 234 ? 1.943 15.797 6.543 1.00 97.94 234 GLY A CA 1
ATOM 1822 C C . GLY A 1 234 ? 1.308 14.463 6.152 1.00 97.94 234 GLY A C 1
ATOM 1823 O O . GLY A 1 234 ? 1.854 13.740 5.328 1.00 97.94 234 GLY A O 1
ATOM 1824 N N . VAL A 1 235 ? 0.114 14.163 6.671 1.00 97.94 235 VAL A N 1
ATOM 1825 C CA . VAL A 1 235 ? -0.611 12.924 6.344 1.00 97.94 235 VAL A CA 1
ATOM 1826 C C . VAL A 1 235 ? -1.015 12.868 4.870 1.00 97.94 235 VAL A C 1
ATOM 1828 O O . VAL A 1 235 ? -0.812 11.838 4.233 1.00 97.94 235 VAL A O 1
ATOM 1831 N N . ALA A 1 236 ? -1.529 13.963 4.305 1.00 97.88 236 ALA A N 1
ATOM 1832 C CA . ALA A 1 236 ? -1.840 14.035 2.879 1.00 97.88 236 ALA A CA 1
ATOM 1833 C C . ALA A 1 236 ? -0.590 13.785 2.024 1.00 97.88 236 ALA A C 1
ATOM 1835 O O . ALA A 1 236 ? -0.645 13.004 1.078 1.00 97.88 236 ALA A O 1
ATOM 1836 N N . GLY A 1 237 ? 0.547 14.378 2.394 1.00 98.38 237 GLY A N 1
ATOM 1837 C CA . GLY A 1 237 ? 1.817 14.147 1.717 1.00 98.38 237 GLY A CA 1
ATOM 1838 C C . GLY A 1 237 ? 2.284 12.691 1.802 1.00 98.38 237 GLY A C 1
ATOM 1839 O O . GLY A 1 237 ? 2.710 12.152 0.784 1.00 98.38 237 GLY A O 1
ATOM 1840 N N . VAL A 1 238 ? 2.134 12.022 2.957 1.00 98.50 238 VAL A N 1
ATOM 1841 C CA . VAL A 1 238 ? 2.413 10.576 3.084 1.00 98.50 238 VAL A CA 1
ATOM 1842 C C . VAL A 1 238 ? 1.586 9.775 2.085 1.00 98.50 238 VAL A C 1
ATOM 1844 O O . VAL A 1 238 ? 2.143 8.976 1.337 1.00 98.50 238 VAL A O 1
ATOM 1847 N N . VAL A 1 239 ? 0.270 9.997 2.067 1.00 98.00 239 VAL A N 1
ATOM 1848 C CA . VAL A 1 239 ? -0.658 9.257 1.203 1.00 98.00 239 VAL A CA 1
ATOM 1849 C C . VAL A 1 239 ? -0.337 9.503 -0.268 1.00 98.00 239 VAL A C 1
ATOM 1851 O O . VAL A 1 239 ? -0.184 8.549 -1.023 1.00 98.00 239 VAL A O 1
ATOM 1854 N N . ILE A 1 240 ? -0.184 10.765 -0.677 1.00 98.25 240 ILE A N 1
ATOM 1855 C CA . ILE A 1 240 ? 0.122 11.122 -2.068 1.00 98.25 240 ILE A CA 1
ATOM 1856 C C . ILE A 1 240 ? 1.437 10.476 -2.503 1.00 98.25 240 ILE A C 1
ATOM 1858 O O . ILE A 1 240 ? 1.478 9.826 -3.544 1.00 98.25 240 ILE A O 1
ATOM 1862 N N . PHE A 1 241 ? 2.493 10.606 -1.697 1.00 98.25 241 PHE A N 1
ATOM 1863 C CA . PHE A 1 241 ? 3.800 10.042 -2.018 1.00 98.25 241 PHE A CA 1
ATOM 1864 C C . PHE A 1 241 ? 3.751 8.514 -2.136 1.00 98.25 241 PHE A C 1
ATOM 1866 O O . PHE A 1 241 ? 4.173 7.958 -3.147 1.00 98.25 241 PHE A O 1
ATOM 1873 N N . LEU A 1 242 ? 3.208 7.826 -1.127 1.00 98.00 242 LEU A N 1
ATOM 1874 C CA . LEU A 1 242 ? 3.200 6.364 -1.091 1.00 98.00 242 LEU A CA 1
ATOM 1875 C C . LEU A 1 242 ? 2.305 5.755 -2.169 1.00 98.00 242 LEU A C 1
ATOM 1877 O O . LEU A 1 242 ? 2.682 4.751 -2.772 1.00 98.00 242 LEU A O 1
ATOM 1881 N N . LEU A 1 243 ? 1.145 6.355 -2.445 1.00 95.81 243 LEU A N 1
ATOM 1882 C CA . LEU A 1 243 ? 0.282 5.893 -3.530 1.00 95.81 243 LEU A CA 1
ATOM 1883 C C . LEU A 1 243 ? 0.899 6.169 -4.905 1.00 95.81 243 LEU A C 1
ATOM 1885 O O . LEU A 1 243 ? 0.754 5.336 -5.796 1.00 95.81 243 LEU A O 1
ATOM 1889 N N . ALA A 1 244 ? 1.638 7.272 -5.074 1.00 96.25 244 ALA A N 1
ATOM 1890 C CA . ALA A 1 244 ? 2.338 7.566 -6.323 1.00 96.25 244 ALA A CA 1
ATOM 1891 C C . ALA A 1 244 ? 3.435 6.541 -6.647 1.00 96.25 244 ALA A C 1
ATOM 1893 O O . ALA A 1 244 ? 3.653 6.255 -7.824 1.00 96.25 244 ALA A O 1
ATOM 1894 N N . ILE A 1 245 ? 4.092 5.964 -5.632 1.00 95.25 245 ILE A N 1
ATOM 1895 C CA . ILE A 1 245 ? 5.118 4.925 -5.819 1.00 95.25 245 ILE A CA 1
ATOM 1896 C C . ILE A 1 245 ? 4.570 3.494 -5.753 1.00 95.25 245 ILE A C 1
ATOM 1898 O O . ILE A 1 245 ? 5.286 2.572 -6.120 1.00 95.25 245 ILE A O 1
ATOM 1902 N N . ALA A 1 246 ? 3.318 3.265 -5.340 1.00 94.25 246 ALA A N 1
ATOM 1903 C CA . ALA A 1 246 ? 2.725 1.920 -5.298 1.00 94.25 246 ALA A CA 1
ATOM 1904 C C . ALA A 1 246 ? 2.824 1.132 -6.632 1.00 94.25 246 ALA A C 1
ATOM 1906 O O . ALA A 1 246 ? 3.062 -0.078 -6.583 1.00 94.25 246 ALA A O 1
ATOM 1907 N N . PRO A 1 247 ? 2.740 1.772 -7.822 1.00 94.12 247 PRO A N 1
ATOM 1908 C CA . PRO A 1 247 ? 3.007 1.126 -9.113 1.00 94.12 247 PRO A CA 1
ATOM 1909 C C . PRO A 1 247 ? 4.424 0.564 -9.316 1.00 94.12 247 PRO A C 1
ATOM 1911 O O . PRO A 1 247 ? 4.662 -0.114 -10.312 1.00 94.12 247 PRO A O 1
ATOM 1914 N N . PHE A 1 248 ? 5.367 0.813 -8.403 1.00 93.94 248 PHE A N 1
ATOM 1915 C CA . PHE A 1 248 ? 6.698 0.198 -8.413 1.00 93.94 248 PHE A CA 1
ATOM 1916 C C . PHE A 1 248 ? 6.682 -1.231 -7.847 1.00 93.94 248 PHE A C 1
ATOM 1918 O O . PHE A 1 248 ? 7.744 -1.826 -7.691 1.00 93.94 248 PHE A O 1
ATOM 1925 N N . GLY A 1 249 ? 5.518 -1.776 -7.465 1.00 92.75 249 GLY A N 1
ATOM 1926 C CA . GLY A 1 249 ? 5.388 -3.164 -7.017 1.00 92.75 249 GLY A CA 1
ATOM 1927 C C . GLY A 1 249 ? 6.367 -3.492 -5.886 1.00 92.75 249 GLY A C 1
ATOM 1928 O O . GLY A 1 249 ? 6.358 -2.833 -4.838 1.00 92.75 249 GLY A O 1
ATOM 1929 N N . GLN A 1 250 ? 7.251 -4.470 -6.117 1.00 92.25 250 GLN A N 1
ATOM 1930 C CA . GLN A 1 250 ? 8.292 -4.870 -5.164 1.00 92.25 250 GLN A CA 1
ATOM 1931 C C . GLN A 1 250 ? 9.241 -3.718 -4.795 1.00 92.25 250 GLN A C 1
ATOM 1933 O O . GLN A 1 250 ? 9.633 -3.629 -3.633 1.00 92.25 250 GLN A O 1
ATOM 1938 N N . GLY A 1 251 ? 9.540 -2.805 -5.727 1.00 91.44 251 GLY A N 1
ATOM 1939 C CA . GLY A 1 251 ? 10.400 -1.636 -5.510 1.00 91.44 251 GLY A CA 1
ATOM 1940 C C . GLY A 1 251 ? 9.818 -0.606 -4.534 1.00 91.44 251 GLY A C 1
ATOM 1941 O O . GLY A 1 251 ? 10.560 0.171 -3.947 1.00 91.44 251 GLY A O 1
ATOM 1942 N N . SER A 1 252 ? 8.502 -0.637 -4.292 1.00 92.44 252 SER A N 1
ATOM 1943 C CA . SER A 1 252 ? 7.845 0.129 -3.214 1.00 92.44 252 SER A CA 1
ATOM 1944 C C . SER A 1 252 ? 7.527 -0.713 -1.973 1.00 92.44 252 SER A C 1
ATOM 1946 O O . SER A 1 252 ? 6.802 -0.263 -1.084 1.00 92.44 252 SER A O 1
ATOM 1948 N N . ALA A 1 253 ? 8.020 -1.955 -1.940 1.00 93.19 253 ALA A N 1
ATOM 1949 C CA . ALA A 1 253 ? 7.661 -2.986 -0.975 1.00 93.19 253 ALA A CA 1
ATOM 1950 C C . ALA A 1 253 ? 6.140 -3.180 -0.819 1.00 93.19 253 ALA A C 1
ATOM 1952 O O . ALA A 1 253 ? 5.655 -3.433 0.283 1.00 93.19 253 ALA A O 1
ATOM 1953 N N . PHE A 1 254 ? 5.361 -3.017 -1.898 1.00 94.06 254 PHE A N 1
ATOM 1954 C CA . PHE A 1 254 ? 3.901 -3.139 -1.847 1.00 94.06 254 PHE A CA 1
ATOM 1955 C C . PHE A 1 254 ? 3.491 -4.467 -1.165 1.00 94.06 254 PHE A C 1
ATOM 1957 O O . PHE A 1 254 ? 3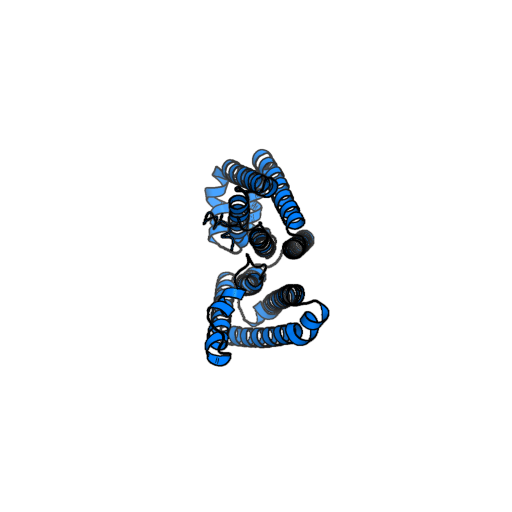.998 -5.509 -1.572 1.00 94.06 254 PHE A O 1
ATOM 1964 N N . PRO A 1 255 ? 2.594 -4.466 -0.152 1.00 96.50 255 PRO A N 1
ATOM 1965 C CA . PRO A 1 255 ? 1.626 -3.417 0.188 1.00 96.50 255 PRO A CA 1
ATOM 1966 C C . PRO A 1 255 ? 2.088 -2.406 1.257 1.00 96.50 255 PRO A C 1
ATOM 1968 O O . PRO A 1 255 ? 1.241 -1.737 1.854 1.00 96.50 255 PRO A O 1
ATOM 1971 N N . PHE A 1 256 ? 3.395 -2.252 1.510 1.00 97.06 256 PHE A N 1
ATOM 1972 C CA . PHE A 1 256 ? 3.959 -1.240 2.423 1.00 97.06 256 PHE A CA 1
ATOM 1973 C C . PHE A 1 256 ? 3.326 0.143 2.232 1.00 97.06 256 PHE A C 1
ATOM 1975 O O . PHE A 1 256 ? 2.870 0.759 3.196 1.00 97.06 256 PHE A O 1
ATOM 1982 N N . SER A 1 257 ? 3.249 0.606 0.982 1.00 95.69 257 SER A N 1
ATOM 1983 C CA . SER A 1 257 ? 2.688 1.908 0.620 1.00 95.69 257 SER A CA 1
ATOM 1984 C C . SER A 1 257 ? 1.247 2.088 1.103 1.00 95.69 257 SER A C 1
ATOM 1986 O O . SER A 1 257 ? 0.908 3.133 1.662 1.00 95.69 257 SER A O 1
ATOM 1988 N N . VAL A 1 258 ? 0.406 1.062 0.968 1.00 97.00 258 VAL A N 1
ATOM 1989 C CA . VAL A 1 258 ? -0.990 1.085 1.430 1.00 97.00 258 VAL A CA 1
ATOM 1990 C C . VAL A 1 258 ? -1.055 1.024 2.952 1.00 97.00 258 VAL A C 1
ATOM 1992 O O . VAL A 1 258 ? -1.750 1.829 3.568 1.00 97.00 258 VAL A O 1
ATOM 1995 N N . LEU A 1 259 ? -0.300 0.117 3.574 1.00 97.81 259 LEU A N 1
ATOM 1996 C CA . LEU A 1 259 ? -0.273 -0.057 5.028 1.00 97.81 259 LEU A CA 1
ATOM 1997 C C . LEU A 1 259 ? 0.131 1.234 5.752 1.00 97.81 259 LEU A C 1
ATOM 1999 O O . LEU A 1 259 ? -0.565 1.673 6.668 1.00 97.81 259 LEU A O 1
ATOM 2003 N N . VAL A 1 260 ? 1.219 1.874 5.320 1.00 98.00 260 VAL A N 1
ATOM 2004 C CA . VAL A 1 260 ? 1.699 3.122 5.928 1.00 98.00 260 VAL A CA 1
ATOM 2005 C C . VAL A 1 260 ? 0.767 4.296 5.612 1.00 98.00 260 VAL A C 1
ATOM 2007 O O . VAL A 1 260 ? 0.562 5.148 6.477 1.00 98.00 260 VAL A O 1
ATOM 2010 N N . SER A 1 261 ? 0.126 4.321 4.438 1.00 97.56 261 SER A N 1
ATOM 2011 C CA . SER A 1 261 ? -0.907 5.322 4.127 1.00 97.56 261 SER A CA 1
ATOM 2012 C C . SER A 1 261 ? -2.105 5.213 5.074 1.00 97.56 261 SER A C 1
ATOM 2014 O O . SER A 1 261 ? -2.533 6.213 5.650 1.00 97.56 261 SER A O 1
ATOM 2016 N N . LEU A 1 262 ? -2.609 3.996 5.306 1.00 96.75 262 LEU A N 1
ATOM 2017 C CA . LEU A 1 262 ? -3.686 3.748 6.270 1.00 96.75 262 LEU A CA 1
ATOM 2018 C C . LEU A 1 262 ? -3.257 4.122 7.692 1.00 96.75 262 LEU A C 1
ATOM 2020 O O . LEU A 1 262 ? -4.029 4.742 8.428 1.00 96.75 262 LEU A O 1
ATOM 2024 N N . ALA A 1 263 ? -2.010 3.815 8.057 1.00 96.75 263 ALA A N 1
ATOM 2025 C CA . ALA A 1 263 ? -1.456 4.182 9.351 1.00 96.75 263 ALA A CA 1
ATOM 2026 C C . ALA A 1 263 ? -1.463 5.706 9.531 1.00 96.75 263 ALA A C 1
ATOM 2028 O O . ALA A 1 263 ? -1.992 6.203 10.525 1.00 96.75 263 ALA A O 1
ATOM 2029 N N . ALA A 1 264 ? -0.973 6.458 8.542 1.00 96.75 264 ALA A N 1
ATOM 2030 C CA . ALA A 1 264 ? -0.946 7.917 8.572 1.00 96.75 264 ALA A CA 1
ATOM 2031 C C . ALA A 1 264 ? -2.350 8.531 8.685 1.00 96.75 264 ALA A C 1
ATOM 2033 O O . ALA A 1 264 ? -2.569 9.408 9.522 1.00 96.75 264 ALA A O 1
ATOM 2034 N N . VAL A 1 265 ? -3.323 8.047 7.905 1.00 96.38 265 VAL A N 1
ATOM 2035 C CA . VAL A 1 265 ? -4.708 8.548 7.959 1.00 96.38 265 VAL A CA 1
ATOM 2036 C C . VAL A 1 265 ? -5.351 8.264 9.315 1.00 96.38 265 VAL A C 1
ATOM 2038 O O . VAL A 1 265 ? -5.995 9.146 9.882 1.00 96.38 265 VAL A O 1
ATOM 2041 N N . SER A 1 266 ? -5.125 7.083 9.892 1.00 92.88 266 SER A N 1
ATOM 2042 C CA . SER A 1 266 ? -5.687 6.739 11.205 1.00 92.88 266 SER A CA 1
ATOM 2043 C C . SER A 1 266 ? -5.155 7.606 12.354 1.00 92.88 266 SER A C 1
ATOM 2045 O O . SER A 1 266 ? -5.849 7.794 13.352 1.00 92.88 266 SER A O 1
ATOM 2047 N N . VAL A 1 267 ? -3.968 8.212 12.206 1.00 91.19 267 VAL A N 1
ATOM 2048 C CA . VAL A 1 267 ? -3.444 9.181 13.182 1.00 91.19 267 VAL A CA 1
ATOM 2049 C C . VAL A 1 267 ? -4.306 10.453 13.217 1.00 91.19 267 VAL A C 1
ATOM 2051 O O . VAL A 1 267 ? -4.465 11.035 14.293 1.00 91.19 267 VAL A O 1
ATOM 2054 N N . LEU A 1 268 ? -4.923 10.870 12.100 1.00 87.12 268 LEU A N 1
ATOM 2055 C CA . LEU A 1 268 ? -5.758 12.082 12.048 1.00 87.12 268 LEU A CA 1
ATOM 2056 C C . LEU A 1 268 ? -6.986 12.000 12.951 1.00 87.12 268 LEU A C 1
ATOM 2058 O O . LEU A 1 268 ? -7.282 12.969 13.647 1.00 87.12 268 LEU A O 1
ATOM 2062 N N . GLY A 1 269 ? -7.667 10.852 12.988 1.00 75.38 269 GLY A N 1
ATOM 2063 C CA . GLY A 1 269 ? -8.867 10.671 13.813 1.00 75.38 269 GLY A CA 1
ATOM 2064 C C . GLY A 1 269 ? -8.601 10.679 15.319 1.00 75.38 269 GLY A C 1
ATOM 2065 O O . GLY A 1 269 ? -9.540 10.674 16.109 1.00 75.38 269 GLY A O 1
ATOM 2066 N N . THR A 1 270 ? -7.329 10.709 15.728 1.00 67.50 270 THR A N 1
ATOM 2067 C CA . THR A 1 270 ? -6.910 10.780 17.136 1.00 67.50 270 THR A CA 1
ATOM 2068 C C . THR A 1 270 ? -6.439 12.169 17.558 1.00 67.50 270 THR A C 1
ATOM 2070 O O . THR A 1 270 ? -6.179 12.397 18.741 1.00 67.50 270 THR A O 1
ATOM 2073 N N . ALA A 1 271 ? -6.342 13.118 16.618 1.00 55.53 271 ALA A N 1
ATOM 2074 C CA . ALA A 1 271 ? -6.123 14.512 16.965 1.00 55.53 271 ALA A CA 1
ATOM 2075 C C . ALA A 1 271 ? -7.341 15.009 17.763 1.00 55.53 271 ALA A C 1
ATOM 2077 O O . ALA A 1 271 ? -8.472 14.762 17.337 1.00 55.53 271 ALA A O 1
ATOM 2078 N N . PRO A 1 272 ? -7.150 15.690 18.910 1.00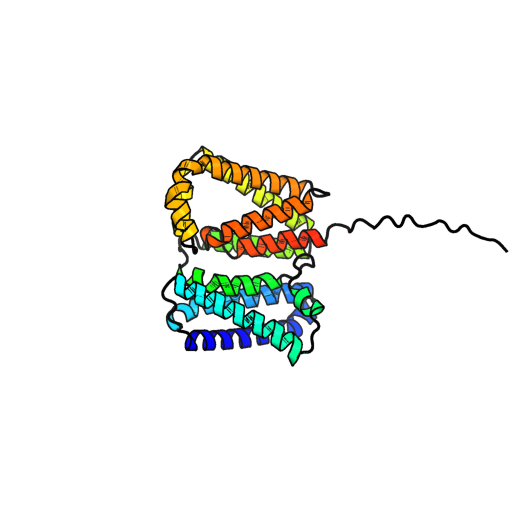 44.34 272 PRO A N 1
ATOM 2079 C CA . PRO A 1 272 ? -8.272 16.205 19.677 1.00 44.34 272 PRO A CA 1
ATOM 2080 C C . PRO A 1 272 ? -9.120 17.070 18.751 1.00 44.34 272 PRO A C 1
ATOM 2082 O O . PRO A 1 272 ? -8.620 18.043 18.175 1.00 44.34 272 PRO A O 1
ATOM 2085 N N . SER A 1 273 ? -10.392 16.690 18.582 1.00 42.22 273 SER A N 1
ATOM 2086 C CA . SER A 1 273 ? -11.376 17.535 17.920 1.00 42.22 273 SER A CA 1
ATOM 2087 C C . SER A 1 273 ? -11.224 18.910 18.542 1.00 42.22 273 SER A C 1
ATOM 2089 O O . SER A 1 273 ? -11.327 19.025 19.768 1.00 42.22 273 SER A O 1
ATOM 2091 N N . ARG A 1 274 ? -10.934 19.942 17.741 1.00 41.50 274 ARG A N 1
ATOM 2092 C CA . ARG A 1 274 ? -11.082 21.310 18.232 1.00 41.50 274 ARG A CA 1
ATOM 2093 C C . ARG A 1 274 ? -12.494 21.372 18.773 1.00 41.50 274 ARG A C 1
ATOM 2095 O O . ARG A 1 274 ? -13.438 21.279 17.991 1.00 41.50 274 ARG A O 1
ATOM 2102 N N . ALA A 1 275 ? -12.615 21.437 20.096 1.00 38.38 275 ALA A N 1
ATOM 2103 C CA . ALA A 1 275 ? -13.871 21.730 20.736 1.00 38.38 275 ALA A CA 1
ATOM 2104 C C . ALA A 1 275 ? -14.390 22.956 19.999 1.00 38.38 275 ALA A C 1
ATOM 2106 O O . ALA A 1 275 ? -13.730 23.999 19.973 1.00 38.38 275 ALA A O 1
ATOM 2107 N N . VAL A 1 276 ? -15.506 22.779 19.295 1.00 41.22 276 VAL A N 1
ATOM 2108 C CA . VAL A 1 276 ? -16.310 23.894 18.832 1.00 41.22 276 VAL A CA 1
ATOM 2109 C C . VAL A 1 276 ? -16.472 24.747 20.074 1.00 41.22 276 VAL A C 1
ATOM 2111 O O . VAL A 1 276 ? -17.067 24.296 21.053 1.00 41.22 276 VAL A O 1
ATOM 2114 N N . SER A 1 277 ? -15.823 25.912 20.074 1.00 40.28 277 SER A N 1
ATOM 2115 C CA . SER A 1 277 ? -15.998 26.927 21.096 1.00 40.28 277 SER A CA 1
ATOM 2116 C C . SER A 1 277 ? -17.490 27.199 21.132 1.00 40.28 277 SER A C 1
ATOM 2118 O O . SER A 1 277 ? -18.010 27.927 20.288 1.00 40.28 277 SER A O 1
ATOM 2120 N N . ARG A 1 278 ? -18.205 26.545 22.053 1.00 41.25 278 ARG A N 1
ATOM 2121 C CA . ARG A 1 278 ? -19.586 26.871 22.381 1.00 41.25 278 ARG A CA 1
ATOM 2122 C C . ARG A 1 278 ? -19.531 28.192 23.124 1.00 41.25 278 ARG A C 1
ATOM 2124 O O . ARG A 1 278 ? -19.664 28.266 24.338 1.00 41.25 278 ARG A O 1
ATOM 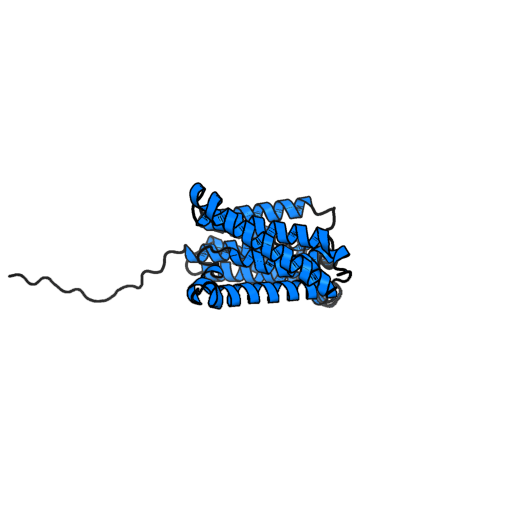2131 N N . THR A 1 279 ? -19.316 29.248 22.357 1.00 46.44 279 THR A N 1
ATOM 2132 C CA . THR A 1 279 ? -19.593 30.615 22.746 1.00 46.44 279 THR A CA 1
ATOM 2133 C C . THR A 1 279 ? -21.103 30.797 22.648 1.00 46.44 279 THR A C 1
ATOM 2135 O O . THR A 1 279 ? -21.583 31.464 21.748 1.00 46.44 279 THR A O 1
ATOM 2138 N N . HIS A 1 280 ? -21.877 30.167 23.533 1.00 39.34 280 HIS A N 1
ATOM 2139 C CA . HIS A 1 280 ? -23.273 30.547 23.729 1.00 39.34 280 HIS A CA 1
ATOM 2140 C C . HIS A 1 280 ? -23.636 30.494 25.214 1.00 39.34 280 HIS A C 1
ATOM 2142 O O . HIS A 1 280 ? -23.951 29.452 25.774 1.00 39.34 280 HIS A O 1
ATOM 2148 N N . LEU A 1 281 ? -23.581 31.702 25.780 1.00 42.31 281 LEU A N 1
ATOM 2149 C CA . LEU A 1 281 ? -24.501 32.270 26.761 1.00 42.31 281 LEU A CA 1
ATOM 2150 C C . LEU A 1 281 ? -24.475 31.680 28.177 1.00 42.31 281 LEU A C 1
ATOM 2152 O O . LEU A 1 281 ? -25.174 30.733 28.522 1.00 42.31 281 LEU A O 1
ATOM 2156 N N . ARG A 1 282 ? -23.747 32.410 29.035 1.00 46.59 282 ARG A N 1
ATOM 2157 C CA . ARG A 1 282 ? -24.141 32.662 30.426 1.00 46.59 282 ARG A CA 1
ATOM 2158 C C . ARG A 1 282 ? -25.656 32.885 30.493 1.00 46.59 282 ARG A C 1
ATOM 2160 O O . ARG A 1 282 ? -26.142 33.896 29.993 1.00 46.59 282 ARG A O 1
ATOM 2167 N N . VAL A 1 283 ? -26.365 32.006 31.187 1.00 44.03 283 VAL A N 1
ATOM 2168 C CA . VAL A 1 283 ? -27.610 32.372 31.862 1.00 44.03 283 VAL A CA 1
ATOM 2169 C C . VAL A 1 283 ? -27.271 32.448 33.345 1.00 44.03 283 VAL A C 1
ATOM 2171 O O . VAL A 1 283 ? -26.809 31.479 33.943 1.00 44.03 283 VAL A O 1
ATOM 2174 N N . ALA A 1 284 ? -27.382 33.658 33.886 1.00 46.66 284 ALA A N 1
ATOM 2175 C CA . ALA A 1 284 ? -27.157 33.983 35.288 1.00 46.66 284 ALA A CA 1
ATOM 2176 C C . ALA A 1 284 ? -28.195 33.292 36.200 1.00 46.66 284 ALA A C 1
ATOM 2178 O O . ALA A 1 284 ? -29.296 32.982 35.738 1.00 46.66 284 ALA A O 1
ATOM 2179 N N . PRO A 1 285 ? -27.888 33.089 37.494 1.00 52.41 285 PRO A N 1
ATOM 2180 C CA . PRO A 1 285 ? -28.835 32.520 38.442 1.00 52.41 285 PRO A CA 1
ATOM 2181 C C . PRO A 1 285 ? -29.917 33.552 38.783 1.00 52.41 285 PRO A C 1
ATOM 2183 O O . PRO A 1 285 ? -29.607 34.709 39.073 1.00 52.41 285 PRO A O 1
ATOM 2186 N N . ARG A 1 286 ? -31.188 33.140 38.789 1.00 45.97 286 ARG A N 1
ATOM 2187 C CA . ARG A 1 286 ? -32.237 33.868 39.509 1.00 45.97 286 ARG A CA 1
ATOM 2188 C C . ARG A 1 286 ? -32.551 33.123 40.796 1.00 45.97 286 ARG A C 1
ATOM 2190 O O . ARG A 1 286 ? -32.993 31.981 40.763 1.00 45.97 286 ARG A O 1
ATOM 2197 N N . ALA A 1 287 ? -32.271 33.808 41.898 1.00 45.78 287 ALA A N 1
ATOM 2198 C CA . ALA A 1 287 ? -32.859 33.569 43.201 1.00 45.78 287 ALA A CA 1
ATOM 2199 C C . ALA A 1 287 ? -34.382 33.755 43.126 1.00 45.78 287 ALA A C 1
ATOM 2201 O O . ALA A 1 287 ? -34.835 34.701 42.480 1.00 45.78 287 ALA A O 1
ATOM 2202 N N . PHE A 1 288 ? -35.133 32.831 43.721 1.00 51.03 288 PHE A N 1
ATOM 2203 C CA . PHE A 1 288 ? -36.081 33.004 44.832 1.00 51.03 288 PHE A CA 1
ATOM 2204 C C . PHE A 1 288 ? -36.723 31.645 45.120 1.00 51.03 288 PHE A C 1
ATOM 2206 O O . PHE A 1 288 ? -37.077 30.949 44.141 1.00 51.03 288 PHE A O 1
#

Nearest PDB structures (foldseek):
  5are-assembly1_W  TM=2.347E-01  e=9.933E-01  Bos taurus